Protein AF-A0A384I7A7-F1 (afdb_monomer_lite)

Structure (mmCIF, N/CA/C/O backbone):
data_AF-A0A384I7A7-F1
#
_entry.id   AF-A0A384I7A7-F1
#
loop_
_atom_site.group_PDB
_atom_site.id
_atom_site.type_symbol
_atom_site.label_atom_id
_atom_site.label_alt_id
_atom_site.label_comp_id
_atom_site.label_asym_id
_atom_site.label_entity_id
_atom_site.label_seq_id
_atom_site.pdbx_PDB_ins_code
_atom_site.Cartn_x
_atom_site.Cartn_y
_atom_site.Cartn_z
_atom_site.occupancy
_atom_site.B_iso_or_equiv
_atom_site.auth_seq_id
_atom_site.auth_comp_id
_atom_site.auth_asym_id
_atom_site.auth_atom_id
_atom_site.pdbx_PDB_model_num
ATOM 1 N N . MET A 1 1 ? -84.430 24.047 -24.838 1.00 38.03 1 MET A N 1
ATOM 2 C CA . MET A 1 1 ? -83.967 24.080 -26.237 1.00 38.03 1 MET A CA 1
ATOM 3 C C . MET A 1 1 ? -82.683 24.893 -26.249 1.00 38.03 1 MET A C 1
ATOM 5 O O . MET A 1 1 ? -82.709 26.026 -25.800 1.00 38.03 1 MET A O 1
ATOM 9 N N . GLU A 1 2 ? -81.512 24.265 -26.391 1.00 35.50 2 GLU A N 1
ATOM 10 C CA . GLU A 1 2 ? -80.928 23.962 -27.717 1.00 35.50 2 GLU A CA 1
ATOM 11 C C . GLU A 1 2 ? -80.799 25.242 -28.559 1.00 35.50 2 GLU A C 1
ATOM 13 O O . GLU A 1 2 ? -81.789 25.923 -28.763 1.00 35.50 2 GLU A O 1
ATOM 18 N N . GLN A 1 3 ? -79.663 25.669 -29.097 1.00 39.38 3 GLN A N 1
ATOM 19 C CA . GLN A 1 3 ? -78.345 25.082 -29.305 1.00 39.38 3 GLN A CA 1
ATOM 20 C C . GLN A 1 3 ? -77.338 26.237 -29.472 1.00 39.38 3 GLN A C 1
ATOM 22 O O . GLN A 1 3 ? -77.656 27.298 -29.998 1.00 39.38 3 GLN A O 1
ATOM 27 N N . ALA A 1 4 ? -76.107 25.967 -29.044 1.00 36.47 4 ALA A N 1
ATOM 28 C CA . ALA A 1 4 ? -74.829 26.324 -29.663 1.00 36.47 4 ALA A CA 1
ATOM 29 C C . ALA A 1 4 ? -74.815 27.263 -30.893 1.00 36.47 4 ALA A C 1
ATOM 31 O O . ALA A 1 4 ? -75.422 26.953 -31.915 1.00 36.47 4 ALA A O 1
ATOM 32 N N . ARG A 1 5 ? -73.874 28.229 -30.892 1.00 41.47 5 ARG A N 1
ATOM 33 C CA . ARG A 1 5 ? -72.671 28.188 -31.761 1.00 41.47 5 ARG A CA 1
ATOM 34 C C . ARG A 1 5 ? -71.753 29.421 -31.625 1.00 41.47 5 ARG A C 1
ATOM 36 O O . ARG A 1 5 ? -72.179 30.548 -31.807 1.00 41.47 5 ARG A O 1
ATOM 43 N N . LYS A 1 6 ? -70.454 29.111 -31.492 1.00 38.97 6 LYS A N 1
ATOM 44 C CA . LYS A 1 6 ? -69.330 29.656 -32.285 1.00 38.97 6 LYS A CA 1
ATOM 45 C C . LYS A 1 6 ? -68.974 31.145 -32.160 1.00 38.97 6 LYS A C 1
ATOM 47 O O . LYS A 1 6 ? -69.524 31.980 -32.862 1.00 38.97 6 LYS A O 1
ATOM 52 N N . ASN A 1 7 ? -67.867 31.413 -31.462 1.00 36.09 7 ASN A N 1
ATOM 53 C CA . ASN A 1 7 ? -66.553 31.762 -32.045 1.00 36.09 7 ASN A CA 1
ATOM 54 C C . ASN A 1 7 ? -65.790 32.704 -31.106 1.00 36.09 7 ASN A C 1
ATOM 56 O O . ASN A 1 7 ? -66.244 33.801 -30.816 1.00 36.09 7 ASN A O 1
ATOM 60 N N . GLY A 1 8 ? -64.592 32.299 -30.691 1.00 33.50 8 GLY A N 1
ATOM 61 C CA . GLY A 1 8 ? -63.700 33.142 -29.903 1.00 33.50 8 GLY A CA 1
ATOM 62 C C . GLY A 1 8 ? -62.276 32.612 -29.937 1.00 33.50 8 GLY A C 1
ATOM 63 O O . GLY A 1 8 ? -61.878 31.846 -29.072 1.00 33.50 8 GLY A O 1
ATOM 64 N N . SER A 1 9 ? -61.555 33.015 -30.985 1.00 41.38 9 SER A N 1
ATOM 65 C CA . SER A 1 9 ? -60.097 33.194 -31.046 1.00 41.38 9 SER A CA 1
ATOM 66 C C . SER A 1 9 ? -59.192 32.042 -30.588 1.00 41.38 9 SER A C 1
ATOM 68 O O . SER A 1 9 ? -58.878 31.870 -29.413 1.00 41.38 9 SER A O 1
ATOM 70 N N . GLY A 1 10 ? -58.648 31.333 -31.578 1.00 39.72 10 GLY A N 1
ATOM 71 C CA . GLY A 1 10 ? -57.477 30.491 -31.399 1.00 39.72 10 GLY A CA 1
ATOM 72 C C . GLY A 1 10 ? -56.221 31.315 -31.113 1.00 39.72 10 GLY A C 1
ATOM 73 O O . GLY A 1 10 ? -55.941 32.299 -31.794 1.00 39.72 10 GLY A O 1
ATOM 74 N N . GLN A 1 11 ? -55.414 30.845 -30.166 1.00 47.50 11 GLN A N 1
ATOM 75 C CA . GLN A 1 11 ? -54.027 31.268 -30.027 1.00 47.50 11 GLN A CA 1
ATOM 76 C C . GLN A 1 11 ? -53.147 30.024 -29.895 1.00 47.50 11 GLN A C 1
ATOM 78 O O . GLN A 1 11 ? -53.048 29.381 -28.853 1.00 47.50 11 GLN A O 1
ATOM 83 N N . LYS A 1 12 ? -52.543 29.644 -31.024 1.00 42.81 12 LYS A N 1
ATOM 84 C CA . LYS A 1 12 ? -51.541 28.582 -31.124 1.00 42.81 12 LYS A CA 1
ATOM 85 C C . LYS A 1 12 ? -50.266 29.066 -30.431 1.00 42.81 12 LYS A C 1
ATOM 87 O O . LYS A 1 12 ? -49.543 29.891 -30.988 1.00 42.81 12 LYS A O 1
ATOM 92 N N . THR A 1 13 ? -49.974 28.561 -29.234 1.00 48.00 13 THR A N 1
ATOM 93 C CA . THR A 1 13 ? -48.692 28.835 -28.573 1.00 48.00 13 THR A CA 1
ATOM 94 C C . THR A 1 13 ? -47.623 27.930 -29.198 1.00 48.00 13 THR A C 1
ATOM 96 O O . THR A 1 13 ? -47.685 26.700 -29.160 1.00 48.00 13 THR A O 1
ATOM 99 N N . LYS A 1 14 ? -46.662 28.546 -29.894 1.00 46.72 14 LYS A N 1
ATOM 100 C CA . LYS A 1 14 ? -45.518 27.858 -30.501 1.00 46.72 14 LYS A CA 1
ATOM 101 C C . LYS A 1 14 ? -44.640 27.274 -29.387 1.00 46.72 14 LYS A C 1
ATOM 103 O O . LYS A 1 14 ? -43.978 28.019 -28.669 1.00 46.72 14 LYS A O 1
ATOM 108 N N . ARG A 1 15 ? -44.587 25.944 -29.266 1.00 50.28 15 ARG A N 1
ATOM 109 C CA . ARG A 1 15 ? -43.565 25.248 -28.468 1.00 50.28 15 ARG A CA 1
ATOM 110 C C . ARG A 1 15 ? -42.200 25.420 -29.143 1.00 50.28 15 ARG A C 1
ATOM 112 O O . ARG A 1 15 ? -41.955 24.844 -30.198 1.00 50.28 15 ARG A O 1
ATOM 119 N N . LYS A 1 16 ? -41.317 26.218 -28.534 1.00 47.25 16 LYS A N 1
ATOM 120 C CA . LYS A 1 16 ? -39.886 26.260 -28.875 1.00 47.25 16 LYS A CA 1
ATOM 121 C C . LYS A 1 16 ? -39.239 24.917 -28.491 1.00 47.25 16 LYS A C 1
ATOM 123 O O . LYS A 1 16 ? -39.434 24.47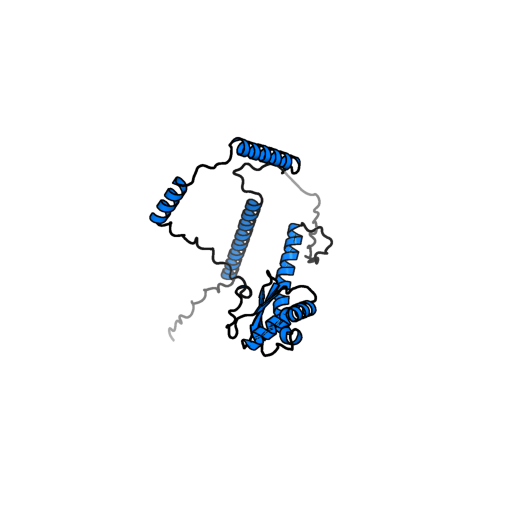9 -27.355 1.00 47.25 16 LYS A O 1
ATOM 128 N N . PRO A 1 17 ? -38.455 24.276 -29.373 1.00 44.47 17 PRO A N 1
ATOM 129 C CA . PRO A 1 17 ? -37.653 23.121 -28.995 1.00 44.47 17 PRO A CA 1
ATOM 130 C C . PRO A 1 17 ? -36.530 23.588 -28.060 1.00 44.47 17 PRO A C 1
ATOM 132 O O . PRO A 1 17 ? -35.748 24.475 -28.403 1.00 44.47 17 PRO A O 1
ATOM 135 N N . ARG A 1 18 ? -36.468 23.024 -26.848 1.00 50.56 18 ARG A N 1
ATOM 136 C CA . ARG A 1 18 ? -35.313 23.196 -25.960 1.00 50.56 18 ARG A CA 1
ATOM 137 C C . ARG A 1 18 ? -34.188 22.334 -26.516 1.00 50.56 18 ARG A C 1
ATOM 139 O O . ARG A 1 18 ? -34.137 21.136 -26.258 1.00 50.56 18 ARG A O 1
ATOM 146 N N . THR A 1 19 ? -33.318 22.952 -27.304 1.00 46.50 19 THR A N 1
ATOM 147 C CA . THR A 1 19 ? -32.009 22.404 -27.646 1.00 46.50 19 THR A CA 1
ATOM 148 C C . THR A 1 19 ? -31.284 22.100 -26.340 1.00 46.50 19 THR A C 1
ATOM 150 O O . THR A 1 19 ? -31.030 23.003 -25.541 1.00 46.50 19 THR A O 1
ATOM 153 N N . GLY A 1 20 ? -31.017 20.818 -26.094 1.00 49.41 20 GLY A N 1
ATOM 154 C CA . GLY A 1 20 ? -30.177 20.356 -24.999 1.00 49.41 20 GLY A CA 1
ATOM 155 C C . GLY A 1 20 ? -28.748 20.815 -25.241 1.00 49.41 20 GLY A C 1
ATOM 156 O O . GLY A 1 20 ? -27.942 20.078 -25.793 1.00 49.41 20 GLY A O 1
ATOM 157 N N . ALA A 1 21 ? -28.448 22.050 -24.849 1.00 40.72 21 ALA A N 1
ATOM 158 C CA . ALA A 1 21 ? -27.086 22.461 -24.595 1.00 40.72 21 ALA A CA 1
ATOM 159 C C . ALA A 1 21 ? -26.646 21.706 -23.340 1.00 40.72 21 ALA A C 1
ATOM 161 O O . ALA A 1 21 ? -27.126 21.975 -22.237 1.00 40.72 21 ALA A O 1
ATOM 162 N N . THR A 1 22 ? -25.767 20.725 -23.513 1.00 49.22 22 THR A N 1
ATOM 163 C CA . THR A 1 22 ? -24.949 20.196 -22.427 1.00 49.22 22 THR A CA 1
ATOM 164 C C . THR A 1 22 ? -24.069 21.343 -21.949 1.00 49.22 22 THR A C 1
ATOM 166 O O . THR A 1 22 ? -22.958 21.544 -22.439 1.00 49.22 22 THR A O 1
ATOM 169 N N . VAL A 1 23 ? -24.616 22.160 -21.048 1.00 45.25 23 VAL A N 1
ATOM 170 C CA . VAL A 1 23 ? -23.858 23.143 -20.288 1.00 45.25 23 VAL A CA 1
ATOM 171 C C . VAL A 1 23 ? -22.821 22.332 -19.537 1.00 45.25 23 VAL A C 1
ATOM 173 O O . VAL A 1 23 ? -23.143 21.568 -18.627 1.00 45.25 23 VAL A O 1
ATOM 176 N N . ARG A 1 24 ? -21.577 22.444 -19.991 1.00 53.16 24 ARG A N 1
ATOM 177 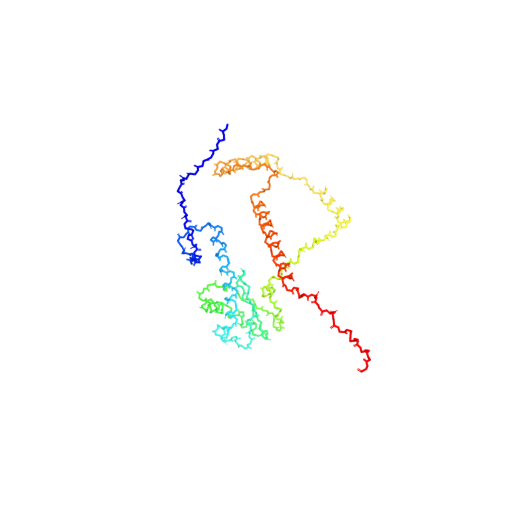C CA . ARG A 1 24 ? -20.397 22.054 -19.236 1.00 53.16 24 ARG A CA 1
ATOM 178 C C . ARG A 1 24 ? -20.535 22.776 -17.899 1.00 53.16 24 ARG A C 1
ATOM 180 O O . ARG A 1 24 ? -20.456 23.999 -17.863 1.00 53.16 24 ARG A O 1
ATOM 187 N N . ARG A 1 25 ? -20.944 22.020 -16.874 1.00 51.84 25 ARG A N 1
ATOM 188 C CA . ARG A 1 25 ? -21.400 22.527 -15.579 1.00 51.84 25 ARG A CA 1
ATOM 189 C C . ARG A 1 25 ? -20.262 23.342 -14.989 1.00 51.84 25 ARG A C 1
ATOM 191 O O . ARG A 1 25 ? -19.240 22.786 -14.601 1.00 51.84 25 ARG A O 1
ATOM 198 N N . ASP A 1 26 ? -20.431 24.654 -15.041 1.00 55.88 26 ASP A N 1
ATOM 199 C CA . ASP A 1 26 ? -19.468 25.611 -14.533 1.00 55.88 26 ASP A CA 1
ATOM 200 C C . ASP A 1 26 ? -19.251 25.310 -13.044 1.00 55.88 26 ASP A C 1
ATOM 202 O O . ASP A 1 26 ? -20.208 25.010 -12.322 1.00 55.88 26 ASP A O 1
ATOM 206 N N . GLY A 1 27 ? -18.006 25.362 -12.571 1.00 57.59 27 GLY A N 1
ATOM 207 C CA . GLY A 1 27 ? -17.620 25.054 -11.183 1.00 57.59 27 GLY A CA 1
ATOM 208 C C . GLY A 1 27 ? -18.148 26.053 -10.141 1.00 57.59 27 GLY A C 1
ATOM 209 O O . GLY A 1 27 ? -17.562 26.197 -9.074 1.00 57.59 27 GLY A O 1
ATOM 210 N N . ARG A 1 28 ? -19.218 26.785 -10.470 1.00 56.28 28 ARG A N 1
ATOM 211 C CA . ARG A 1 28 ? -19.842 27.861 -9.691 1.00 56.28 28 ARG A CA 1
ATOM 212 C C . ARG A 1 28 ? -21.244 27.516 -9.184 1.00 56.28 28 ARG A C 1
ATOM 214 O O . ARG A 1 28 ? -21.900 28.372 -8.605 1.00 56.28 28 ARG A O 1
ATOM 221 N N . GLU A 1 29 ? -21.704 26.287 -9.383 1.00 56.66 29 GLU A N 1
ATOM 222 C CA . GLU A 1 29 ? -22.933 25.796 -8.758 1.00 56.66 29 GLU A CA 1
ATOM 223 C C . GLU A 1 29 ? -22.597 25.192 -7.386 1.00 56.66 29 GLU A C 1
ATOM 225 O O . GLU A 1 29 ? -21.688 24.356 -7.319 1.00 56.66 29 GLU A O 1
ATOM 230 N N . PRO A 1 30 ? -23.296 25.562 -6.293 1.00 68.75 30 PRO A N 1
ATOM 231 C CA . PRO A 1 30 ? -23.058 24.967 -4.986 1.00 68.75 30 PRO A CA 1
ATOM 232 C C . PRO A 1 30 ? -23.346 23.467 -5.067 1.00 68.75 30 PRO A C 1
ATOM 234 O O . PRO A 1 30 ? -24.488 23.016 -5.171 1.00 68.75 30 PRO A O 1
ATOM 237 N N . MET A 1 31 ? -22.280 22.674 -5.072 1.00 75.50 31 MET A N 1
ATOM 238 C CA . MET A 1 31 ? -22.382 21.228 -5.098 1.00 75.50 31 MET A CA 1
ATOM 239 C C . MET A 1 31 ? -22.656 20.752 -3.674 1.00 75.50 31 MET A C 1
ATOM 241 O O . MET A 1 31 ? -21.953 21.138 -2.741 1.00 75.50 31 MET A O 1
ATOM 245 N N . GLY A 1 32 ? -23.685 19.920 -3.486 1.00 82.50 32 GLY A N 1
ATOM 246 C CA . GLY A 1 32 ? -23.922 19.296 -2.185 1.00 82.50 32 GLY A CA 1
ATOM 247 C C . GLY A 1 32 ? -22.669 18.537 -1.741 1.00 82.50 32 GLY A C 1
ATOM 248 O O . GLY A 1 32 ? -22.055 17.852 -2.560 1.00 82.50 32 GLY A O 1
ATOM 249 N N . LEU A 1 33 ? -22.285 18.644 -0.466 1.00 79.50 33 LEU A N 1
ATOM 250 C CA . LEU A 1 33 ? -21.031 18.085 0.063 1.00 79.50 33 LEU A CA 1
ATOM 251 C C . LEU A 1 33 ? -20.826 16.612 -0.328 1.00 79.50 33 LEU A C 1
ATOM 253 O O . LEU A 1 33 ? -19.741 16.230 -0.748 1.00 79.50 33 LEU A O 1
ATOM 257 N N . GLY A 1 34 ? -21.881 15.793 -0.273 1.00 80.56 34 GLY A N 1
ATOM 258 C CA . GLY A 1 34 ? -21.813 14.389 -0.690 1.00 80.56 34 GLY A CA 1
ATOM 259 C C . GLY A 1 34 ? -21.499 14.196 -2.180 1.00 80.56 34 GLY A C 1
ATOM 260 O O . GLY A 1 34 ? -20.757 13.284 -2.533 1.00 80.56 34 GLY A O 1
ATOM 261 N N . ALA A 1 35 ? -22.000 15.073 -3.054 1.00 79.75 35 ALA A N 1
ATOM 262 C CA . ALA A 1 35 ? -21.676 15.062 -4.480 1.00 79.75 35 ALA A CA 1
ATOM 263 C C . ALA A 1 35 ? -20.252 15.580 -4.747 1.00 79.75 35 ALA A C 1
ATOM 265 O O . ALA A 1 35 ? -19.577 15.048 -5.621 1.00 79.75 35 ALA A O 1
ATOM 266 N N . ALA A 1 36 ? -19.772 16.554 -3.965 1.00 79.06 36 ALA A N 1
ATOM 267 C CA . ALA A 1 36 ? -18.383 17.022 -4.000 1.00 79.06 36 ALA A CA 1
ATOM 268 C C . ALA A 1 36 ? -17.386 15.949 -3.557 1.00 79.06 36 ALA A C 1
ATOM 270 O O . ALA A 1 36 ? -16.412 15.692 -4.259 1.00 79.06 36 ALA A O 1
ATOM 271 N N . ILE A 1 37 ? -17.671 15.262 -2.451 1.00 76.94 37 ILE A N 1
ATOM 272 C CA . ILE A 1 37 ? -16.871 14.126 -1.985 1.00 76.94 37 ILE A CA 1
ATOM 273 C C . ILE A 1 37 ? -16.922 12.989 -3.013 1.00 76.94 37 ILE A C 1
ATOM 275 O O . ILE A 1 37 ? -15.886 12.422 -3.338 1.00 76.94 37 ILE A O 1
ATOM 279 N N . GLY A 1 38 ? -18.096 12.680 -3.572 1.00 76.50 38 GLY A N 1
ATOM 280 C CA . GLY A 1 38 ? -18.242 11.645 -4.598 1.00 76.50 38 GLY A CA 1
ATOM 281 C C . GLY A 1 38 ? -17.464 11.948 -5.882 1.00 76.50 38 GLY A C 1
ATOM 282 O O . GLY A 1 38 ? -16.792 11.063 -6.411 1.00 76.50 38 GLY A O 1
ATOM 283 N N . ALA A 1 39 ? -17.505 13.195 -6.356 1.00 74.50 39 ALA A N 1
ATOM 284 C CA . ALA A 1 39 ? -16.716 13.643 -7.501 1.00 74.50 39 ALA A CA 1
ATOM 285 C C . ALA A 1 39 ? -15.211 13.543 -7.210 1.00 74.50 39 ALA A C 1
ATOM 287 O O . ALA A 1 39 ? -14.491 12.936 -7.994 1.00 74.50 39 ALA A O 1
ATOM 288 N N . LEU A 1 40 ? -14.761 14.012 -6.040 1.00 71.44 40 LEU A N 1
ATOM 289 C CA . LEU A 1 40 ? -13.361 13.931 -5.618 1.00 71.44 40 LEU A CA 1
ATOM 290 C C . LEU A 1 40 ? -12.863 12.483 -5.505 1.00 71.44 40 LEU A C 1
ATOM 292 O O . LEU A 1 40 ? -11.753 12.178 -5.934 1.00 71.44 40 LEU A O 1
ATOM 296 N N . VAL A 1 41 ? -13.671 11.586 -4.930 1.00 73.00 41 VAL A N 1
ATOM 297 C CA . VAL A 1 41 ? -13.351 10.154 -4.828 1.00 73.00 41 VAL A CA 1
ATOM 298 C C . VAL A 1 41 ? -13.267 9.535 -6.214 1.00 73.00 41 VAL A C 1
ATOM 300 O O . VAL A 1 41 ? -12.342 8.778 -6.468 1.00 73.00 41 VAL A O 1
ATOM 303 N N . THR A 1 42 ? -14.185 9.877 -7.117 1.00 68.69 42 THR A N 1
ATOM 304 C CA . THR A 1 42 ? -14.172 9.347 -8.484 1.00 68.69 42 THR A CA 1
ATOM 305 C C . THR A 1 42 ? -12.942 9.842 -9.238 1.00 68.69 42 THR A C 1
ATOM 307 O O . THR A 1 42 ? -12.206 9.029 -9.779 1.00 68.69 42 THR A O 1
ATOM 310 N N . GLU A 1 43 ? -12.659 11.145 -9.222 1.00 62.16 43 GLU A N 1
ATOM 311 C CA . GLU A 1 43 ? -11.475 11.727 -9.867 1.00 62.16 43 GLU A CA 1
ATOM 312 C C . GLU A 1 43 ? -10.177 11.122 -9.310 1.00 62.16 43 GLU A C 1
ATOM 314 O O . GLU A 1 43 ? -9.340 10.636 -10.073 1.00 62.16 43 GLU A O 1
ATOM 319 N N . ARG A 1 44 ? -10.033 11.027 -7.980 1.00 64.25 44 ARG A N 1
ATOM 320 C CA . ARG A 1 44 ? -8.849 10.407 -7.360 1.00 64.25 44 ARG A CA 1
ATOM 321 C C . ARG A 1 44 ? -8.747 8.902 -7.581 1.00 64.25 44 ARG A C 1
ATOM 323 O O . ARG A 1 44 ? -7.627 8.401 -7.675 1.00 64.25 44 ARG A O 1
ATOM 330 N N . ALA A 1 45 ? -9.871 8.192 -7.661 1.00 59.97 45 ALA A N 1
ATOM 331 C CA . ALA A 1 45 ? -9.888 6.749 -7.884 1.00 59.97 45 ALA A CA 1
ATOM 332 C C . ALA A 1 45 ? -9.319 6.368 -9.255 1.00 59.97 45 ALA A C 1
ATOM 334 O O . ALA A 1 45 ? -8.798 5.269 -9.387 1.00 59.97 45 ALA A O 1
ATOM 335 N N . TRP A 1 46 ? -9.359 7.265 -10.246 1.00 59.78 46 TRP A N 1
ATOM 336 C CA . TRP A 1 46 ? -8.706 7.050 -11.543 1.00 59.78 46 TRP A CA 1
ATOM 337 C C . TRP A 1 46 ? -7.262 7.567 -11.570 1.00 59.78 46 TRP A C 1
ATOM 339 O O . TRP A 1 46 ? -6.395 6.948 -12.185 1.00 59.78 46 TRP A O 1
ATOM 349 N N . GLU A 1 47 ? -6.964 8.662 -10.866 1.00 60.84 47 GLU A N 1
ATOM 350 C CA . GLU A 1 47 ? -5.616 9.239 -10.852 1.00 60.84 47 GLU A CA 1
ATOM 351 C C . GLU A 1 47 ? -4.575 8.409 -10.081 1.00 60.84 47 GLU A C 1
ATOM 353 O O . GLU A 1 47 ? -3.391 8.440 -10.423 1.00 60.84 47 GLU A O 1
ATOM 358 N N . LEU A 1 48 ? -4.964 7.720 -9.005 1.00 67.62 48 LEU A N 1
ATOM 359 C CA . LEU A 1 48 ? -4.040 6.921 -8.187 1.00 67.62 48 LEU A CA 1
ATOM 360 C C . LEU A 1 48 ? -3.556 5.648 -8.917 1.00 67.62 48 LEU A C 1
ATOM 362 O O . LEU A 1 48 ? -2.339 5.455 -8.992 1.00 67.62 48 LEU A O 1
ATOM 366 N N . PRO A 1 49 ? -4.435 4.834 -9.538 1.00 64.31 49 PRO A N 1
ATOM 367 C CA . PRO A 1 49 ? -4.013 3.734 -10.408 1.00 64.31 49 PRO A CA 1
ATOM 368 C C . PRO A 1 49 ? -3.198 4.210 -11.617 1.00 64.31 49 PRO A C 1
ATOM 370 O O . PRO A 1 49 ? -2.175 3.608 -11.946 1.00 64.31 49 PRO A O 1
ATOM 373 N N . ALA A 1 50 ? -3.578 5.336 -12.236 1.00 71.31 50 ALA A N 1
ATOM 374 C CA . ALA A 1 50 ? -2.825 5.916 -13.352 1.00 71.31 50 ALA A CA 1
ATOM 375 C C . ALA A 1 50 ? -1.398 6.337 -12.945 1.00 71.31 50 ALA A C 1
ATOM 377 O O . ALA A 1 50 ? -0.443 6.151 -13.707 1.00 71.31 50 ALA A O 1
ATOM 378 N N . ALA A 1 51 ? -1.226 6.852 -11.722 1.00 76.75 51 ALA A N 1
ATOM 379 C CA . ALA A 1 51 ? 0.094 7.154 -11.174 1.00 76.75 51 ALA A CA 1
ATOM 380 C C . ALA A 1 51 ? 0.934 5.882 -10.966 1.00 76.75 51 ALA A C 1
ATOM 382 O O . ALA A 1 51 ? 2.126 5.893 -11.272 1.00 76.75 51 ALA A O 1
ATOM 383 N N . GLY A 1 52 ? 0.321 4.783 -10.515 1.00 82.62 52 GLY A N 1
ATOM 384 C CA . GLY A 1 52 ? 0.978 3.479 -10.387 1.00 82.62 52 GLY A CA 1
ATOM 385 C C . GLY A 1 52 ? 1.482 2.925 -11.723 1.00 82.62 52 GLY A C 1
ATOM 386 O O . GLY A 1 52 ? 2.630 2.489 -11.815 1.00 82.62 52 GLY A O 1
ATOM 387 N N . ALA A 1 53 ? 0.666 3.006 -12.778 1.00 82.38 53 ALA A N 1
ATOM 388 C CA . ALA A 1 53 ? 1.063 2.609 -14.132 1.00 82.38 53 ALA A CA 1
ATOM 389 C C . ALA A 1 53 ? 2.236 3.458 -14.655 1.00 82.38 53 ALA A C 1
ATOM 391 O O . ALA A 1 53 ? 3.268 2.920 -15.057 1.00 82.38 53 ALA A O 1
ATOM 392 N N . THR A 1 54 ? 2.137 4.784 -14.524 1.00 86.56 54 THR A N 1
ATOM 393 C CA . THR A 1 54 ? 3.194 5.727 -14.935 1.00 86.56 54 THR A CA 1
ATOM 394 C C . THR A 1 54 ? 4.512 5.468 -14.197 1.00 86.56 54 THR A C 1
ATOM 396 O O . THR A 1 54 ? 5.599 5.571 -14.767 1.00 86.56 54 THR A O 1
ATOM 399 N N . LEU A 1 55 ? 4.433 5.129 -12.909 1.00 89.00 55 LEU A N 1
ATOM 400 C CA . LEU A 1 55 ? 5.589 4.833 -12.069 1.00 89.00 55 LEU A CA 1
ATOM 401 C C . LEU A 1 55 ? 6.313 3.556 -12.514 1.00 89.00 55 LEU A C 1
ATOM 403 O O . LEU A 1 55 ? 7.543 3.512 -12.495 1.00 89.00 55 LEU A O 1
ATOM 407 N N . ARG A 1 56 ? 5.557 2.543 -12.951 1.00 89.94 56 ARG A N 1
ATOM 408 C CA . ARG A 1 56 ? 6.099 1.299 -13.513 1.00 89.94 56 ARG A CA 1
ATOM 409 C C . ARG A 1 56 ? 6.747 1.538 -14.874 1.00 89.94 56 ARG A C 1
ATOM 411 O O . ARG A 1 56 ? 7.872 1.098 -15.085 1.00 89.94 56 ARG A O 1
ATOM 418 N N . GLU A 1 57 ? 6.092 2.289 -15.757 1.00 89.31 57 GLU A N 1
ATOM 419 C CA . GLU A 1 57 ? 6.637 2.648 -17.076 1.00 89.31 57 GLU A CA 1
ATOM 420 C C . GLU A 1 57 ? 7.935 3.457 -16.965 1.00 89.31 57 GLU A C 1
ATOM 422 O O . GLU A 1 57 ? 8.900 3.222 -17.691 1.00 89.31 57 GLU A O 1
ATOM 427 N N . ARG A 1 58 ? 7.996 4.393 -16.012 1.00 91.69 58 ARG A N 1
ATOM 428 C CA . ARG A 1 58 ? 9.151 5.280 -15.807 1.00 91.69 58 ARG A CA 1
ATOM 429 C C . ARG A 1 58 ? 10.181 4.731 -14.824 1.00 91.69 58 ARG A C 1
ATOM 431 O O . ARG A 1 58 ? 11.101 5.462 -14.451 1.00 91.69 58 ARG A O 1
ATOM 438 N N . TRP A 1 59 ? 10.064 3.471 -14.407 1.00 93.75 59 TRP A N 1
ATOM 439 C CA . TRP A 1 59 ? 10.915 2.873 -13.376 1.00 93.75 59 TRP A CA 1
ATOM 440 C C . TRP A 1 59 ? 12.414 3.042 -13.662 1.00 93.75 59 TRP A C 1
ATOM 442 O O . TRP A 1 59 ? 13.162 3.463 -12.781 1.00 93.75 59 TRP A O 1
ATOM 452 N N . ALA A 1 60 ? 12.841 2.830 -14.911 1.00 91.94 60 ALA A N 1
ATOM 453 C CA . ALA A 1 60 ? 14.239 2.990 -15.313 1.00 91.94 60 ALA A CA 1
ATOM 454 C C . ALA A 1 60 ? 14.771 4.426 -15.136 1.00 91.94 60 ALA A C 1
ATOM 456 O O . ALA A 1 60 ? 15.948 4.617 -14.844 1.00 91.94 60 ALA A O 1
ATOM 457 N N . ALA A 1 61 ? 13.910 5.440 -15.262 1.00 92.31 61 ALA A N 1
ATOM 458 C CA . ALA A 1 61 ? 14.279 6.835 -15.026 1.00 92.31 61 ALA A CA 1
ATOM 459 C C . ALA A 1 61 ? 14.285 7.200 -13.530 1.00 92.31 61 ALA A C 1
ATOM 461 O O . ALA A 1 61 ? 15.011 8.101 -13.114 1.00 92.31 61 ALA A O 1
ATOM 462 N N . ILE A 1 62 ? 13.467 6.523 -12.721 1.00 92.56 62 ILE A N 1
ATOM 463 C CA . ILE A 1 62 ? 13.335 6.769 -11.277 1.00 92.56 62 ILE A CA 1
ATOM 464 C C . ILE A 1 62 ? 14.465 6.098 -10.496 1.00 92.56 62 ILE A C 1
ATOM 466 O O . ILE A 1 62 ? 15.020 6.693 -9.573 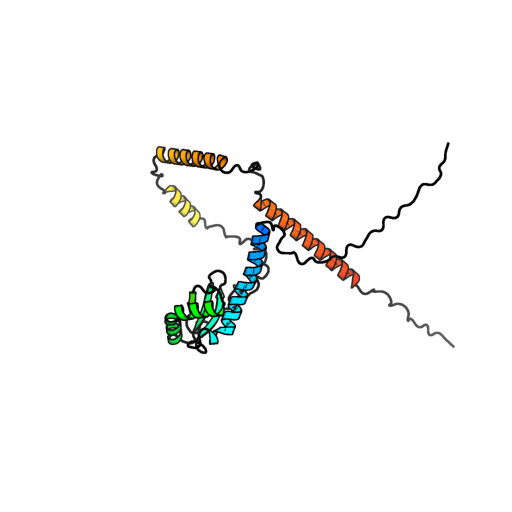1.00 92.56 62 ILE A O 1
ATOM 470 N N . ALA A 1 63 ? 14.804 4.866 -10.869 1.00 92.94 63 ALA A N 1
ATOM 471 C CA . ALA A 1 63 ? 15.806 4.047 -10.208 1.00 92.94 63 ALA A CA 1
ATOM 472 C C . ALA A 1 63 ? 16.783 3.453 -11.242 1.00 92.94 63 ALA A C 1
ATOM 474 O O . ALA A 1 63 ? 16.805 2.236 -11.429 1.00 92.94 63 ALA A O 1
ATOM 475 N N . PRO A 1 64 ? 17.611 4.284 -11.907 1.00 92.88 64 PRO A N 1
ATOM 476 C CA . PRO A 1 64 ? 18.524 3.820 -12.958 1.00 92.88 64 PRO A CA 1
ATOM 477 C C . PRO A 1 64 ? 19.517 2.773 -12.443 1.00 92.88 64 PRO A C 1
ATOM 479 O O . PRO A 1 64 ? 19.789 1.788 -13.114 1.00 92.88 64 PRO A O 1
ATOM 482 N N . GLU A 1 65 ? 19.970 2.930 -11.199 1.00 91.19 65 GLU A N 1
ATOM 483 C CA . GLU A 1 65 ? 20.874 2.005 -10.506 1.00 91.19 65 GLU A CA 1
ATOM 484 C C . GLU A 1 65 ? 20.284 0.617 -10.232 1.00 91.19 65 GLU A C 1
ATOM 486 O O . GLU A 1 65 ? 21.031 -0.294 -9.873 1.00 91.19 65 GLU A O 1
ATOM 491 N N . LEU A 1 66 ? 18.957 0.480 -10.313 1.00 91.50 66 LEU A N 1
ATOM 492 C CA . LEU A 1 66 ? 18.210 -0.760 -10.088 1.00 91.50 66 LEU A CA 1
ATOM 493 C C . LEU A 1 66 ? 17.544 -1.269 -11.376 1.00 91.50 66 LEU A C 1
ATOM 495 O O . LEU A 1 66 ? 16.993 -2.372 -11.386 1.00 91.50 66 LEU A O 1
ATOM 499 N N . ALA A 1 67 ? 17.571 -0.475 -12.449 1.00 89.44 67 ALA A N 1
ATOM 500 C CA . ALA A 1 67 ? 16.992 -0.835 -13.730 1.00 89.44 67 ALA A CA 1
ATOM 501 C C . ALA A 1 67 ? 17.689 -2.088 -14.286 1.00 89.44 67 ALA A C 1
ATOM 503 O O . ALA A 1 67 ? 18.904 -2.232 -14.186 1.00 89.44 67 ALA A O 1
ATOM 504 N N . GLY A 1 68 ? 16.911 -3.018 -14.840 1.00 88.50 68 GLY A N 1
ATOM 505 C CA . GLY A 1 68 ? 17.415 -4.294 -15.363 1.00 88.50 68 GLY A CA 1
ATOM 506 C C . GLY A 1 68 ? 17.506 -5.420 -14.328 1.00 88.50 68 GLY A C 1
ATOM 507 O O . GLY A 1 68 ? 17.263 -6.563 -14.688 1.00 88.50 68 GLY A O 1
ATOM 508 N N . HIS A 1 69 ? 17.743 -5.104 -13.051 1.00 91.50 69 HIS A N 1
ATOM 509 C CA . HIS A 1 69 ? 17.885 -6.106 -11.981 1.00 91.50 69 HIS A CA 1
ATOM 510 C C . HIS A 1 69 ? 16.701 -6.149 -11.009 1.00 91.50 69 HIS A C 1
ATOM 512 O O . HIS A 1 69 ? 16.477 -7.138 -10.308 1.00 91.50 69 HIS A O 1
ATOM 518 N N . VAL A 1 70 ? 15.943 -5.056 -10.928 1.00 92.12 70 VAL A N 1
ATOM 519 C CA . VAL A 1 70 ? 14.745 -4.933 -10.101 1.00 92.12 70 VAL A CA 1
ATOM 520 C C . VAL A 1 70 ? 13.622 -4.388 -10.968 1.00 92.12 70 VAL A C 1
ATOM 522 O O . VAL A 1 70 ? 13.788 -3.366 -11.631 1.00 92.12 70 VAL A O 1
ATOM 525 N N . VAL A 1 71 ? 12.467 -5.050 -10.947 1.00 91.38 71 VAL A N 1
ATOM 526 C CA . VAL A 1 71 ? 11.299 -4.681 -11.759 1.00 91.38 71 VAL A CA 1
ATOM 527 C C . VAL A 1 71 ? 10.166 -4.188 -10.863 1.00 91.38 71 VAL A C 1
ATOM 529 O O . VAL A 1 71 ? 9.864 -4.809 -9.844 1.00 91.38 71 VAL A O 1
ATOM 532 N N . ALA A 1 72 ? 9.515 -3.086 -11.245 1.00 92.38 72 ALA A N 1
ATOM 533 C CA . ALA A 1 72 ? 8.302 -2.602 -10.591 1.00 92.38 72 ALA A CA 1
ATOM 534 C C . ALA A 1 72 ? 7.079 -3.422 -11.032 1.00 92.38 72 ALA A C 1
ATOM 536 O O . ALA A 1 72 ? 6.670 -3.404 -12.193 1.00 92.38 72 ALA A O 1
ATOM 537 N N . VAL A 1 73 ? 6.498 -4.151 -10.084 1.00 90.06 73 VAL A N 1
ATOM 538 C CA . VAL A 1 73 ? 5.452 -5.150 -10.328 1.00 90.06 73 VAL A CA 1
ATOM 539 C C . VAL A 1 73 ? 4.058 -4.546 -10.251 1.00 90.06 73 VAL A C 1
ATOM 541 O O . VAL A 1 73 ? 3.230 -4.801 -11.117 1.00 90.06 73 VAL A O 1
ATOM 544 N N . GLY A 1 74 ? 3.792 -3.771 -9.204 1.00 88.69 74 GLY A N 1
ATOM 545 C CA . GLY A 1 74 ? 2.446 -3.321 -8.873 1.00 88.69 74 GLY A CA 1
ATOM 546 C C . GLY A 1 74 ? 2.479 -2.182 -7.870 1.00 88.69 74 GLY A C 1
ATOM 547 O O . GLY A 1 74 ? 3.493 -1.964 -7.202 1.00 88.69 74 GLY A O 1
ATOM 548 N N . PHE A 1 75 ? 1.381 -1.446 -7.781 1.00 90.38 75 PHE A N 1
ATOM 549 C CA . PHE A 1 75 ? 1.247 -0.304 -6.891 1.00 90.38 75 PHE A CA 1
ATOM 550 C C . PHE A 1 75 ? -0.079 -0.396 -6.140 1.00 90.38 75 PHE A C 1
ATOM 552 O O . PHE A 1 75 ? -1.141 -0.397 -6.752 1.00 90.38 75 PHE A O 1
ATOM 559 N N . ASP A 1 76 ? 0.002 -0.449 -4.814 1.00 88.31 76 ASP A N 1
ATOM 560 C CA . ASP A 1 76 ? -1.161 -0.397 -3.935 1.00 88.31 76 ASP A CA 1
ATOM 561 C C . ASP A 1 76 ? -1.498 1.074 -3.656 1.00 88.31 76 ASP A C 1
ATOM 563 O O . ASP A 1 76 ? -0.772 1.763 -2.931 1.00 88.31 76 ASP A O 1
ATOM 567 N N . ALA A 1 77 ? -2.592 1.547 -4.256 1.00 83.44 77 ALA A N 1
ATOM 568 C CA . ALA A 1 77 ? -3.069 2.922 -4.145 1.00 83.44 77 ALA A CA 1
ATOM 569 C C . ALA A 1 77 ? -3.566 3.296 -2.742 1.00 83.44 77 ALA A C 1
ATOM 571 O O . ALA A 1 77 ? -3.443 4.460 -2.358 1.00 83.44 77 ALA A O 1
ATOM 572 N N . ASP A 1 78 ? -4.089 2.335 -1.977 1.00 83.69 78 ASP A N 1
ATOM 573 C CA . ASP A 1 78 ? -4.645 2.588 -0.647 1.00 83.69 78 ASP A CA 1
ATOM 574 C C . ASP A 1 78 ? -3.527 2.803 0.374 1.00 83.69 78 ASP A C 1
ATOM 576 O O . ASP A 1 78 ? -3.605 3.686 1.230 1.00 83.69 78 ASP A O 1
ATOM 580 N N . SER A 1 79 ? -2.457 2.008 0.276 1.00 86.56 79 SER A N 1
ATOM 581 C CA . SER A 1 79 ? -1.311 2.126 1.182 1.00 86.56 79 SER A CA 1
ATOM 582 C C . SER A 1 79 ? -0.150 2.960 0.639 1.00 86.56 79 SER A C 1
ATOM 584 O O . SER A 1 79 ? 0.769 3.297 1.393 1.00 86.56 79 SER A O 1
ATOM 586 N N . GLY A 1 80 ? -0.168 3.302 -0.650 1.00 89.19 80 GLY A N 1
ATOM 587 C CA . GLY A 1 80 ? 0.925 3.989 -1.338 1.00 89.19 80 GLY A CA 1
ATOM 588 C C . GLY A 1 80 ? 2.179 3.122 -1.481 1.00 89.19 80 GLY A C 1
ATOM 589 O O . GLY A 1 80 ? 3.292 3.651 -1.515 1.00 89.19 80 GLY A O 1
ATOM 590 N N . ARG A 1 81 ? 2.043 1.791 -1.504 1.00 93.19 81 ARG A N 1
ATOM 591 C CA . ARG A 1 81 ? 3.189 0.872 -1.569 1.00 93.19 81 ARG A CA 1
ATOM 592 C C . ARG A 1 81 ? 3.498 0.460 -3.000 1.00 93.19 81 ARG A C 1
ATOM 594 O O . ARG A 1 81 ? 2.695 -0.203 -3.652 1.00 93.19 81 ARG A O 1
ATOM 601 N N . LEU A 1 82 ? 4.708 0.778 -3.459 1.00 93.06 82 LEU A N 1
ATOM 602 C CA . LEU A 1 82 ? 5.239 0.257 -4.717 1.00 93.06 82 LEU A CA 1
ATOM 603 C C . LEU A 1 82 ? 5.869 -1.117 -4.469 1.00 93.06 82 LEU A C 1
ATOM 605 O O . LEU A 1 82 ? 6.797 -1.239 -3.672 1.00 93.06 82 LEU A O 1
ATOM 609 N N . THR A 1 83 ? 5.386 -2.148 -5.153 1.00 94.12 83 THR A N 1
ATOM 610 C CA . THR A 1 83 ? 5.930 -3.506 -5.064 1.00 94.12 83 THR A CA 1
ATOM 611 C C . THR A 1 83 ? 6.976 -3.729 -6.147 1.00 94.12 83 THR A C 1
ATOM 613 O O . THR A 1 83 ? 6.716 -3.488 -7.327 1.00 94.12 83 THR A O 1
ATOM 616 N N . VAL A 1 84 ? 8.152 -4.222 -5.755 1.00 94.19 84 VAL A N 1
ATOM 617 C CA . VAL A 1 84 ? 9.267 -4.512 -6.662 1.00 94.19 84 VAL A CA 1
ATOM 618 C C . VAL A 1 84 ? 9.769 -5.944 -6.507 1.00 94.19 84 VAL A C 1
ATOM 620 O O . VAL A 1 84 ? 9.813 -6.481 -5.397 1.00 94.19 84 VAL A O 1
ATOM 623 N N . CYS A 1 85 ? 10.174 -6.548 -7.622 1.00 94.19 85 CYS A N 1
ATOM 624 C CA . CYS A 1 85 ? 10.760 -7.880 -7.676 1.00 94.19 85 CYS A CA 1
ATOM 625 C C . CYS A 1 85 ? 12.244 -7.789 -8.062 1.00 94.19 85 CYS A C 1
ATOM 627 O O . CYS A 1 85 ? 12.543 -7.404 -9.195 1.00 94.19 85 CYS A O 1
ATOM 629 N N . PRO A 1 86 ? 13.172 -8.112 -7.146 1.00 94.06 86 PRO A N 1
ATOM 630 C CA . PRO A 1 86 ? 14.590 -8.226 -7.461 1.00 94.06 86 PRO A CA 1
ATOM 631 C C . PRO A 1 86 ? 14.917 -9.579 -8.113 1.00 94.06 86 PRO A C 1
ATOM 633 O O . PRO A 1 86 ? 14.304 -10.598 -7.791 1.00 94.06 86 PRO A O 1
ATOM 636 N N . GLU A 1 87 ? 15.928 -9.608 -8.982 1.00 92.88 87 GLU A N 1
ATOM 637 C CA . GLU A 1 87 ? 16.437 -10.846 -9.595 1.00 92.88 87 GLU A CA 1
ATOM 638 C C . GLU A 1 87 ? 17.220 -11.726 -8.603 1.00 92.88 87 GLU A C 1
ATOM 640 O O . GLU A 1 87 ? 17.235 -12.948 -8.724 1.00 92.88 87 GLU A O 1
ATOM 645 N N . SER A 1 88 ? 17.875 -11.115 -7.607 1.00 92.75 88 SER A N 1
ATOM 646 C CA . SER A 1 88 ? 18.776 -11.798 -6.674 1.00 92.75 88 SER A CA 1
ATOM 647 C C . SER A 1 88 ? 18.732 -11.187 -5.272 1.00 92.75 88 SER A C 1
ATOM 649 O O . SER A 1 88 ? 18.260 -10.066 -5.061 1.00 92.75 88 SER A O 1
ATOM 651 N N . SER A 1 89 ? 19.242 -11.923 -4.282 1.00 93.75 89 SER A N 1
ATOM 652 C CA . SER A 1 89 ? 19.319 -11.464 -2.887 1.00 93.75 89 SER A CA 1
ATOM 653 C C . SER A 1 89 ? 20.252 -10.257 -2.705 1.00 93.75 89 SER A C 1
ATOM 655 O O . SER A 1 89 ? 19.978 -9.383 -1.875 1.00 93.75 89 SER A O 1
ATOM 657 N N . ALA A 1 90 ? 21.313 -10.161 -3.511 1.00 94.06 90 ALA A N 1
ATOM 658 C CA . ALA A 1 90 ? 22.214 -9.011 -3.525 1.00 94.06 90 ALA A CA 1
ATOM 659 C C . ALA A 1 90 ? 21.476 -7.741 -3.983 1.00 94.06 90 ALA A C 1
ATOM 661 O O . ALA A 1 90 ? 21.521 -6.710 -3.309 1.00 94.06 90 ALA A O 1
ATOM 662 N N . TRP A 1 91 ? 20.697 -7.840 -5.064 1.00 94.50 91 TRP A N 1
ATOM 663 C CA . TRP A 1 91 ? 19.882 -6.731 -5.566 1.00 94.50 91 TRP A CA 1
ATOM 664 C C . TRP A 1 91 ? 18.710 -6.381 -4.654 1.00 94.50 91 TRP A C 1
ATOM 666 O O . TRP A 1 91 ? 18.396 -5.202 -4.491 1.00 94.50 91 TRP A O 1
ATOM 676 N N . ALA A 1 92 ? 18.121 -7.368 -3.975 1.00 94.81 92 ALA A N 1
ATOM 677 C CA . ALA A 1 92 ? 17.142 -7.121 -2.919 1.00 94.81 92 ALA A CA 1
ATOM 678 C C . ALA A 1 92 ? 17.741 -6.263 -1.792 1.00 94.81 92 ALA A C 1
ATOM 680 O O . ALA A 1 92 ? 17.083 -5.359 -1.279 1.00 94.81 92 ALA A O 1
ATOM 681 N N . THR A 1 93 ? 19.000 -6.517 -1.428 1.00 95.81 93 THR A N 1
ATOM 682 C CA . THR A 1 93 ? 19.715 -5.736 -0.410 1.00 95.81 93 THR A CA 1
ATOM 683 C C . THR A 1 93 ? 20.003 -4.319 -0.897 1.00 95.81 93 THR A C 1
ATOM 685 O O . THR A 1 93 ? 19.681 -3.368 -0.186 1.00 95.81 93 THR A O 1
ATOM 688 N N . LYS A 1 94 ? 20.510 -4.147 -2.127 1.00 95.19 94 LYS A N 1
ATOM 689 C CA . LYS A 1 94 ? 20.729 -2.809 -2.710 1.00 95.19 94 LYS A CA 1
ATOM 690 C C . LYS A 1 94 ? 19.427 -2.000 -2.767 1.00 95.19 94 LYS A C 1
ATOM 692 O O . LYS A 1 94 ? 19.417 -0.838 -2.376 1.00 95.19 94 LYS A O 1
ATOM 697 N N . ALA A 1 95 ? 18.311 -2.624 -3.150 1.00 94.19 95 ALA A N 1
ATOM 698 C CA . ALA A 1 95 ? 17.001 -1.974 -3.158 1.00 94.19 95 ALA A CA 1
ATOM 699 C C . ALA A 1 95 ? 16.529 -1.536 -1.756 1.00 94.19 95 ALA A C 1
ATOM 701 O O . ALA A 1 95 ? 15.902 -0.486 -1.636 1.00 94.19 95 ALA A O 1
ATOM 702 N N . ARG A 1 96 ? 16.845 -2.296 -0.694 1.00 95.06 96 ARG A N 1
ATOM 703 C CA . ARG A 1 96 ? 16.546 -1.907 0.702 1.00 95.06 96 ARG A CA 1
ATOM 704 C C . ARG A 1 96 ? 17.358 -0.691 1.138 1.00 95.06 96 ARG A C 1
ATOM 706 O O . ARG A 1 96 ? 16.812 0.200 1.776 1.00 95.06 96 ARG A O 1
ATOM 713 N N . LEU A 1 97 ? 18.642 -0.651 0.783 1.00 96.38 97 LEU A N 1
ATOM 714 C CA . LEU A 1 97 ? 19.533 0.462 1.126 1.00 96.38 97 LEU A CA 1
ATOM 715 C C . LEU A 1 97 ? 19.134 1.758 0.406 1.00 96.38 97 LEU A C 1
ATOM 717 O O . LEU A 1 97 ? 19.118 2.825 1.011 1.00 96.38 97 LEU A O 1
ATOM 721 N N . GLU A 1 98 ? 18.744 1.660 -0.865 1.00 95.38 98 GLU A N 1
ATOM 722 C CA . GLU A 1 98 ? 18.357 2.811 -1.693 1.00 95.38 98 GLU A CA 1
ATOM 723 C C . GLU A 1 98 ? 16.866 3.183 -1.572 1.00 95.38 98 GLU A C 1
ATOM 725 O O . GLU A 1 98 ? 16.393 4.094 -2.255 1.00 95.38 98 GLU A O 1
ATOM 730 N N . GLN A 1 99 ? 16.103 2.513 -0.702 1.00 94.88 99 GLN A N 1
ATOM 731 C CA . GLN A 1 99 ? 14.648 2.657 -0.617 1.00 94.88 99 GLN A CA 1
ATOM 732 C C . GLN A 1 99 ? 14.204 4.116 -0.445 1.00 94.88 99 GLN A C 1
ATOM 734 O O . GLN A 1 99 ? 13.327 4.583 -1.171 1.00 94.88 99 GLN A O 1
ATOM 739 N N . THR A 1 100 ? 14.825 4.860 0.472 1.00 95.81 100 THR A N 1
ATOM 740 C CA . THR A 1 100 ? 14.480 6.267 0.736 1.00 95.81 100 THR A CA 1
ATOM 741 C C . THR A 1 100 ? 14.690 7.147 -0.497 1.00 95.81 100 THR A C 1
ATOM 743 O O . THR A 1 100 ? 13.844 7.982 -0.825 1.00 95.81 100 THR A O 1
ATOM 746 N N . ARG A 1 101 ? 15.793 6.934 -1.225 1.00 95.62 101 ARG A N 1
ATOM 747 C CA . ARG A 1 101 ? 16.117 7.681 -2.445 1.00 95.62 101 ARG A CA 1
ATOM 748 C C . ARG A 1 101 ? 15.134 7.357 -3.566 1.00 95.62 101 ARG A C 1
ATOM 750 O O . ARG A 1 101 ? 14.661 8.270 -4.239 1.00 95.62 101 ARG A O 1
ATOM 757 N N . VAL A 1 102 ? 14.799 6.079 -3.735 1.00 95.06 102 VAL A N 1
ATOM 758 C CA . VAL A 1 102 ? 13.837 5.614 -4.742 1.00 95.06 102 VAL A CA 1
ATOM 759 C C . VAL A 1 102 ? 12.444 6.179 -4.472 1.00 95.06 102 VAL A C 1
ATOM 761 O O . VAL A 1 102 ? 11.809 6.675 -5.398 1.00 95.06 102 VAL A O 1
ATOM 764 N N . VAL A 1 103 ? 11.979 6.181 -3.219 1.00 95.12 103 VAL A N 1
ATOM 765 C CA . VAL A 1 103 ? 10.680 6.771 -2.848 1.00 95.12 103 VAL A CA 1
ATOM 766 C C . VAL A 1 103 ? 10.653 8.275 -3.150 1.00 95.12 103 VAL A C 1
ATOM 768 O O . VAL A 1 103 ? 9.698 8.769 -3.750 1.00 95.12 103 VAL A O 1
ATOM 771 N N . ALA A 1 104 ? 11.720 9.006 -2.818 1.00 95.25 104 ALA A N 1
ATOM 772 C CA . ALA A 1 104 ? 11.819 10.430 -3.134 1.00 95.25 104 ALA A CA 1
ATOM 773 C C . ALA A 1 104 ? 11.817 10.694 -4.653 1.00 95.25 104 ALA A C 1
ATOM 775 O O . ALA A 1 104 ? 11.106 11.582 -5.130 1.00 95.25 104 ALA A O 1
ATOM 776 N N . ALA A 1 105 ? 12.572 9.906 -5.424 1.00 94.00 105 ALA A N 1
ATOM 777 C CA . ALA A 1 105 ? 12.617 10.005 -6.882 1.00 94.00 105 ALA A CA 1
ATOM 778 C C . ALA A 1 105 ? 11.266 9.655 -7.529 1.00 94.00 105 ALA A C 1
ATOM 780 O O . ALA A 1 105 ? 10.830 10.347 -8.449 1.00 94.00 105 ALA A O 1
ATOM 781 N N . ALA A 1 106 ? 10.571 8.642 -7.008 1.00 92.19 106 ALA A N 1
ATOM 782 C CA . ALA A 1 106 ? 9.236 8.244 -7.438 1.00 92.19 106 ALA A CA 1
ATOM 783 C C . ALA A 1 106 ? 8.216 9.372 -7.229 1.00 92.19 106 ALA A C 1
ATOM 785 O O . ALA A 1 106 ? 7.501 9.746 -8.159 1.00 92.19 106 ALA A O 1
ATOM 786 N N . ASN A 1 107 ? 8.203 9.983 -6.041 1.00 93.19 107 ASN A N 1
ATOM 787 C CA . ASN A 1 107 ? 7.309 11.103 -5.739 1.00 93.19 107 ASN A CA 1
ATOM 788 C C . ASN A 1 107 ? 7.644 12.355 -6.559 1.00 93.19 107 ASN A C 1
ATOM 790 O O . ASN A 1 107 ? 6.741 13.060 -7.011 1.00 93.19 107 ASN A O 1
ATOM 794 N N . LYS A 1 108 ? 8.931 12.607 -6.830 1.00 92.19 108 LYS A N 1
ATOM 795 C CA . LYS A 1 108 ? 9.356 13.673 -7.747 1.00 92.19 108 LYS A CA 1
ATOM 796 C C . LYS A 1 108 ? 8.857 13.419 -9.171 1.00 92.19 108 LYS A C 1
ATOM 798 O O . LYS A 1 108 ? 8.362 14.341 -9.810 1.00 92.19 108 LYS A O 1
ATOM 803 N N . ALA A 1 109 ? 8.957 12.184 -9.661 1.00 88.50 109 ALA A N 1
ATOM 804 C CA . ALA A 1 109 ? 8.490 11.812 -10.995 1.00 88.50 109 ALA A CA 1
ATOM 805 C C . ALA A 1 109 ? 6.959 11.880 -11.130 1.00 88.50 109 ALA A C 1
ATOM 807 O O . ALA A 1 109 ? 6.471 12.241 -12.202 1.00 88.50 109 ALA A O 1
ATOM 808 N N . ALA A 1 110 ? 6.229 11.571 -10.054 1.00 86.56 110 ALA A N 1
ATOM 809 C CA . ALA A 1 110 ? 4.773 11.670 -9.974 1.00 86.56 110 ALA A CA 1
ATOM 810 C C . ALA A 1 110 ? 4.259 13.102 -9.715 1.00 86.56 110 ALA A C 1
ATOM 812 O O . ALA A 1 110 ? 3.058 13.343 -9.804 1.00 86.56 110 ALA A O 1
ATOM 813 N N . GLY A 1 111 ? 5.137 14.047 -9.357 1.00 84.56 111 GLY A N 1
ATOM 814 C CA . GLY A 1 111 ? 4.778 15.436 -9.042 1.00 84.56 111 GLY A CA 1
ATOM 815 C C . GLY A 1 111 ? 4.006 15.623 -7.728 1.00 84.56 111 GLY A C 1
ATOM 816 O O . GLY A 1 111 ? 3.593 16.736 -7.413 1.00 84.56 111 GLY A O 1
ATOM 817 N N . ARG A 1 112 ? 3.805 14.553 -6.950 1.00 84.25 112 ARG A N 1
ATOM 818 C CA . ARG A 1 112 ? 3.085 14.550 -5.667 1.00 84.25 112 ARG A CA 1
ATOM 819 C C . ARG A 1 112 ? 3.530 13.365 -4.805 1.00 84.25 112 ARG A C 1
ATOM 821 O O . ARG A 1 112 ? 4.178 12.442 -5.292 1.00 84.25 112 ARG A O 1
ATOM 828 N N . GLN A 1 113 ? 3.166 13.373 -3.524 1.00 87.94 113 GLN A N 1
ATOM 829 C CA . GLN A 1 113 ? 3.461 12.269 -2.602 1.00 87.94 113 GLN A CA 1
ATOM 830 C C . GLN A 1 113 ? 2.470 11.112 -2.824 1.00 87.94 113 GLN A C 1
ATOM 832 O O . GLN A 1 113 ? 1.389 11.105 -2.242 1.00 87.94 113 GLN A O 1
ATOM 837 N N . VAL A 1 114 ? 2.819 10.176 -3.713 1.00 88.75 114 VAL A N 1
ATOM 838 C CA . VAL A 1 114 ? 2.004 8.991 -4.059 1.00 88.75 114 VAL A CA 1
ATOM 839 C C . VAL A 1 114 ? 2.551 7.726 -3.402 1.00 88.75 114 VAL A C 1
ATOM 841 O O . VAL A 1 114 ? 1.793 6.863 -2.971 1.00 88.75 114 VAL A O 1
ATOM 844 N N . VAL A 1 115 ? 3.876 7.617 -3.324 1.00 91.44 115 VAL A N 1
ATOM 845 C CA . VAL A 1 115 ? 4.583 6.462 -2.783 1.00 91.44 115 VAL A CA 1
ATOM 846 C C . VAL A 1 115 ? 4.996 6.758 -1.349 1.00 91.44 115 VAL A C 1
ATOM 848 O O . VAL A 1 115 ? 5.729 7.712 -1.088 1.00 91.44 115 VAL A O 1
ATOM 851 N N . SER A 1 116 ? 4.539 5.924 -0.423 1.00 92.56 116 SER A N 1
ATOM 852 C CA . SER A 1 116 ? 4.893 5.973 0.995 1.00 92.56 116 SER A CA 1
ATOM 853 C C . SER A 1 116 ? 6.061 5.035 1.311 1.00 92.56 116 SER A C 1
ATOM 855 O O . SER A 1 116 ? 6.951 5.381 2.084 1.00 92.56 116 SER A O 1
ATOM 857 N N . ALA A 1 117 ? 6.083 3.849 0.696 1.00 93.50 117 ALA A N 1
ATOM 858 C CA . ALA A 1 117 ? 7.084 2.823 0.956 1.00 93.50 117 ALA A CA 1
ATOM 859 C C . ALA A 1 117 ? 7.283 1.877 -0.237 1.00 93.50 117 ALA A C 1
ATOM 861 O O . ALA A 1 117 ? 6.419 1.723 -1.101 1.00 93.50 117 ALA A O 1
ATOM 862 N N . LEU A 1 118 ? 8.434 1.202 -0.246 1.00 93.81 118 LEU A N 1
ATOM 863 C CA . LEU A 1 118 ? 8.784 0.170 -1.214 1.00 93.81 118 LEU A CA 1
ATOM 864 C C . LEU A 1 118 ? 8.582 -1.206 -0.569 1.00 93.81 118 LEU A C 1
ATOM 866 O O . LEU A 1 118 ? 9.143 -1.494 0.489 1.00 93.81 118 LEU A O 1
ATOM 870 N N . ARG A 1 119 ? 7.789 -2.069 -1.202 1.00 94.44 119 ARG A N 1
ATOM 871 C CA . ARG A 1 119 ? 7.634 -3.474 -0.822 1.00 94.44 119 ARG A CA 1
ATOM 872 C C . ARG A 1 119 ? 8.544 -4.319 -1.704 1.00 94.44 119 ARG A C 1
ATOM 874 O O . ARG A 1 119 ? 8.273 -4.506 -2.885 1.00 94.44 119 ARG A O 1
ATOM 881 N N . ILE A 1 120 ? 9.612 -4.848 -1.121 1.00 94.62 120 ILE A N 1
ATOM 882 C CA . ILE A 1 120 ? 10.590 -5.671 -1.838 1.00 94.62 120 ILE A CA 1
ATOM 883 C C . ILE A 1 120 ? 10.211 -7.140 -1.659 1.00 94.62 120 ILE A C 1
ATOM 885 O O . ILE A 1 120 ? 10.216 -7.654 -0.538 1.00 94.62 120 ILE A O 1
ATOM 889 N N . LEU A 1 121 ? 9.851 -7.799 -2.759 1.00 93.88 121 LEU A N 1
ATOM 890 C CA . LEU A 1 121 ? 9.539 -9.226 -2.776 1.00 93.88 121 LEU A CA 1
ATOM 891 C C . LEU A 1 121 ? 10.811 -10.075 -2.593 1.00 93.88 121 LEU A C 1
ATOM 893 O O . LEU A 1 121 ? 11.918 -9.593 -2.856 1.00 93.88 121 LEU A O 1
ATOM 897 N N . PRO A 1 122 ? 10.684 -11.334 -2.134 1.00 89.12 122 PRO A N 1
ATOM 898 C CA . PRO A 1 122 ? 11.808 -12.260 -2.161 1.00 89.12 122 PRO A CA 1
ATOM 899 C C . PRO A 1 122 ? 12.309 -12.460 -3.605 1.00 89.12 122 PRO A C 1
ATOM 901 O O . PRO A 1 122 ? 11.510 -12.398 -4.543 1.00 89.12 122 PRO A O 1
ATOM 904 N N . PRO A 1 123 ? 13.623 -12.671 -3.803 1.00 83.56 123 PRO A N 1
ATOM 905 C CA . PRO A 1 123 ? 14.193 -12.830 -5.137 1.00 83.56 123 PRO A CA 1
ATOM 906 C C . PRO A 1 123 ? 13.589 -14.047 -5.842 1.00 83.56 123 PRO A C 1
ATOM 908 O O . PRO A 1 123 ? 13.420 -15.100 -5.228 1.00 83.56 123 PRO A O 1
ATOM 911 N N . GLY A 1 124 ? 13.233 -13.888 -7.118 1.00 70.31 124 GLY A N 1
ATOM 912 C CA . GLY A 1 124 ? 12.576 -14.940 -7.901 1.00 70.31 124 GLY A CA 1
ATOM 913 C C . GLY A 1 124 ? 11.103 -15.187 -7.548 1.00 70.31 124 GLY A C 1
ATOM 914 O O . GLY A 1 124 ? 10.512 -16.139 -8.055 1.00 70.31 124 GLY A O 1
ATOM 915 N N . ALA A 1 125 ? 10.484 -14.349 -6.706 1.00 72.06 125 ALA A N 1
ATOM 916 C CA . ALA A 1 125 ? 9.040 -14.387 -6.521 1.00 72.06 125 ALA A CA 1
ATOM 917 C C . ALA A 1 125 ? 8.356 -14.078 -7.853 1.00 72.06 125 ALA A C 1
ATOM 919 O O . ALA A 1 125 ? 8.517 -12.985 -8.392 1.00 72.06 125 ALA A O 1
ATOM 920 N N . VAL A 1 126 ? 7.570 -15.020 -8.373 1.00 62.53 126 VAL A N 1
ATOM 921 C CA . VAL A 1 126 ? 6.706 -14.735 -9.517 1.00 62.53 126 VAL A CA 1
ATOM 922 C C . VAL A 1 126 ? 5.674 -13.718 -9.038 1.00 62.53 126 VAL A C 1
ATOM 924 O O . VAL A 1 126 ? 4.914 -14.026 -8.112 1.00 62.53 126 VAL A O 1
ATOM 927 N N . PRO A 1 127 ? 5.652 -12.499 -9.597 1.00 62.38 127 PRO A N 1
ATOM 928 C CA . PRO A 1 127 ? 4.643 -11.537 -9.225 1.00 62.38 127 PRO A CA 1
ATOM 929 C C . PRO A 1 127 ? 3.285 -12.074 -9.665 1.00 62.38 127 PRO A C 1
ATOM 931 O O . PRO A 1 127 ? 2.970 -12.107 -10.853 1.00 62.38 127 PRO A O 1
ATOM 934 N N . MET A 1 128 ? 2.481 -12.527 -8.707 1.00 55.16 128 MET A N 1
ATOM 935 C CA . MET A 1 128 ? 1.063 -12.725 -8.964 1.00 55.16 128 MET A CA 1
ATOM 936 C C . MET A 1 128 ? 0.497 -11.342 -9.316 1.00 55.16 128 MET A C 1
ATOM 938 O O . MET A 1 128 ? 0.814 -10.393 -8.589 1.00 55.16 128 MET A O 1
ATOM 942 N N . PRO A 1 129 ? -0.270 -11.186 -10.413 1.00 57.47 129 PRO A N 1
ATOM 943 C CA . PRO A 1 129 ? -0.912 -9.912 -10.703 1.00 57.47 129 PRO A CA 1
ATOM 944 C C . PRO A 1 129 ? -1.698 -9.498 -9.463 1.00 57.47 129 PRO A C 1
ATOM 946 O O . PRO A 1 129 ? -2.444 -10.306 -8.899 1.00 57.47 129 PRO A O 1
ATOM 949 N N . ASP A 1 130 ? -1.446 -8.278 -8.991 1.00 56.91 130 ASP A N 1
ATOM 950 C CA . ASP A 1 130 ? -2.142 -7.753 -7.829 1.00 56.91 130 ASP A CA 1
ATOM 951 C C . ASP A 1 130 ? -3.640 -7.824 -8.129 1.00 56.91 130 ASP A C 1
ATOM 953 O O . ASP A 1 130 ? -4.094 -7.408 -9.197 1.00 56.91 130 ASP A O 1
ATOM 957 N N . ARG A 1 131 ? -4.421 -8.399 -7.212 1.00 49.25 131 ARG A N 1
ATOM 958 C CA . ARG A 1 131 ? -5.867 -8.586 -7.408 1.00 49.25 131 ARG A CA 1
ATOM 959 C C . ARG A 1 131 ? -6.584 -7.242 -7.599 1.00 49.25 131 ARG A C 1
ATOM 961 O O . ARG A 1 131 ? -7.719 -7.236 -8.054 1.00 49.25 131 ARG A O 1
ATOM 968 N N . ALA A 1 132 ? -5.910 -6.141 -7.259 1.00 55.28 132 ALA A N 1
ATOM 969 C CA . ALA A 1 132 ? -6.327 -4.765 -7.486 1.00 55.28 132 ALA A CA 1
ATOM 970 C C . ALA A 1 132 ? -6.305 -4.319 -8.966 1.00 55.28 132 ALA A C 1
ATOM 972 O O . ALA A 1 132 ? -7.085 -3.441 -9.322 1.00 55.28 132 ALA A O 1
ATOM 973 N N . ASP A 1 133 ? -5.474 -4.921 -9.832 1.00 52.22 133 ASP A N 1
ATOM 974 C CA . ASP A 1 133 ? -5.435 -4.606 -11.278 1.00 52.22 133 ASP A CA 1
ATOM 975 C C . ASP A 1 133 ? -6.523 -5.358 -12.068 1.00 52.22 133 ASP A C 1
ATOM 977 O O . ASP A 1 133 ? -6.852 -5.006 -13.204 1.00 52.22 133 ASP A O 1
ATOM 981 N N . VAL A 1 134 ? -7.116 -6.394 -11.469 1.00 49.09 134 VAL A N 1
ATOM 982 C CA . VAL A 1 134 ? -8.317 -7.025 -12.009 1.00 49.09 134 VAL A CA 1
ATOM 983 C C . VAL A 1 134 ? -9.473 -6.104 -11.650 1.00 49.09 134 VAL A C 1
ATOM 985 O O . VAL A 1 134 ? -9.857 -6.024 -10.483 1.00 49.09 134 VAL A O 1
ATOM 988 N N . ALA A 1 135 ? -10.007 -5.388 -12.650 1.00 47.06 135 ALA A N 1
ATOM 989 C CA . ALA A 1 135 ? -11.270 -4.665 -12.525 1.00 47.06 135 ALA A CA 1
ATOM 990 C C . ALA A 1 135 ? -12.229 -5.541 -11.711 1.00 47.06 135 ALA A C 1
ATOM 992 O O . ALA A 1 135 ? -12.355 -6.715 -12.069 1.00 47.06 135 ALA A O 1
ATOM 993 N N . PRO A 1 136 ? -12.824 -5.041 -10.608 1.00 51.22 136 PRO A N 1
ATOM 994 C CA . PRO A 1 136 ? -13.597 -5.886 -9.719 1.00 51.22 136 PRO A CA 1
ATOM 995 C C . PRO A 1 136 ? -14.663 -6.563 -10.566 1.00 51.22 136 PRO A C 1
ATOM 997 O O . PRO A 1 136 ? -15.592 -5.902 -11.037 1.00 51.22 136 PRO A O 1
ATOM 1000 N N . GLU A 1 137 ? -14.497 -7.867 -10.815 1.00 50.91 137 GLU A N 1
ATOM 1001 C CA . GLU A 1 137 ? -15.575 -8.657 -11.379 1.00 50.91 137 GLU A CA 1
ATOM 1002 C C . GLU A 1 137 ? -16.779 -8.371 -10.486 1.00 50.91 137 GLU A C 1
ATOM 1004 O O . GLU A 1 137 ? -16.606 -8.346 -9.258 1.00 50.91 137 GLU A O 1
ATOM 1009 N N . PRO A 1 138 ? -17.955 -8.056 -11.062 1.00 53.56 138 PRO A N 1
ATOM 1010 C CA . PRO A 1 138 ? -19.139 -7.770 -10.274 1.00 53.56 138 PRO A CA 1
ATOM 1011 C C . PRO A 1 138 ? -19.276 -8.911 -9.284 1.00 53.56 138 PRO A C 1
ATOM 1013 O O . PRO A 1 138 ? -19.480 -10.052 -9.697 1.00 53.56 138 PRO A O 1
ATOM 1016 N N . ALA A 1 139 ? -19.033 -8.596 -8.006 1.00 52.50 139 ALA A N 1
ATOM 1017 C CA . ALA A 1 139 ? -18.909 -9.594 -6.966 1.00 52.50 139 ALA A CA 1
ATOM 1018 C C . ALA A 1 139 ? -20.157 -10.456 -7.064 1.00 52.50 139 ALA A C 1
ATOM 1020 O O . ALA A 1 139 ? -21.265 -9.957 -6.835 1.00 52.50 139 ALA A O 1
ATOM 1021 N N . ALA A 1 140 ? -19.976 -11.709 -7.497 1.00 58.34 140 ALA A N 1
ATOM 1022 C CA . ALA A 1 140 ? -21.062 -12.666 -7.537 1.00 58.34 140 ALA A CA 1
ATOM 1023 C C . ALA A 1 140 ? -21.752 -12.565 -6.173 1.00 58.34 140 ALA A C 1
ATOM 1025 O O . ALA A 1 140 ? -21.035 -12.488 -5.164 1.00 58.34 140 ALA A O 1
ATOM 1026 N N . PRO A 1 141 ? -23.094 -12.440 -6.134 1.00 61.56 141 PRO A N 1
ATOM 1027 C CA . PRO A 1 141 ? -23.817 -12.180 -4.899 1.00 61.56 141 PRO A CA 1
ATOM 1028 C C . PRO A 1 141 ? -23.279 -13.149 -3.865 1.00 61.56 141 PRO A C 1
ATOM 1030 O O . PRO A 1 141 ? -23.294 -14.353 -4.118 1.00 61.56 141 PRO A O 1
ATOM 1033 N N . ALA A 1 142 ? -22.689 -12.603 -2.796 1.00 58.88 142 ALA A N 1
ATOM 1034 C CA . ALA A 1 142 ? -21.990 -13.384 -1.794 1.00 58.88 142 ALA A CA 1
ATOM 1035 C C . ALA A 1 142 ? -22.963 -14.454 -1.315 1.00 58.88 142 ALA A C 1
ATOM 1037 O O . ALA A 1 142 ? -23.893 -14.159 -0.562 1.00 58.88 142 ALA A O 1
ATOM 1038 N N . VAL A 1 143 ? -22.796 -15.673 -1.830 1.00 61.84 143 VAL A N 1
ATOM 1039 C CA . VAL A 1 143 ? -23.555 -16.819 -1.364 1.00 61.84 143 VAL A CA 1
ATOM 1040 C C . VAL A 1 143 ? -23.299 -16.851 0.132 1.00 61.84 143 VAL A C 1
ATOM 1042 O O . VAL A 1 143 ? -22.127 -16.780 0.525 1.00 61.84 143 VAL A O 1
ATOM 1045 N N . PRO A 1 144 ? -24.351 -16.834 0.970 1.00 66.06 144 PRO A N 1
ATOM 1046 C CA . PRO A 1 144 ? -24.175 -16.887 2.404 1.00 66.06 144 PRO A CA 1
ATOM 1047 C C . PRO A 1 144 ? -23.259 -18.065 2.691 1.00 66.06 144 PRO A C 1
ATOM 1049 O O . PRO A 1 144 ? -23.610 -19.210 2.420 1.00 66.06 144 PRO A O 1
ATOM 1052 N N . VAL A 1 145 ? -22.037 -17.775 3.135 1.00 67.62 145 VAL A N 1
ATOM 1053 C CA . VAL A 1 145 ? -21.115 -18.819 3.556 1.00 67.62 145 VAL A CA 1
ATOM 1054 C C . VAL A 1 145 ? -21.789 -19.428 4.769 1.00 67.62 145 VAL A C 1
ATOM 1056 O O . VAL A 1 145 ? -21.779 -18.827 5.846 1.00 67.62 145 VAL A O 1
ATOM 1059 N N . GLU A 1 146 ? -22.449 -20.567 4.572 1.00 63.88 146 GLU A N 1
ATOM 1060 C CA . GLU A 1 146 ? -23.061 -21.331 5.644 1.00 63.88 146 GLU A CA 1
ATOM 1061 C C . GLU A 1 146 ? -21.930 -21.775 6.565 1.00 63.88 146 GLU A C 1
ATOM 1063 O O . GLU A 1 146 ? -21.211 -22.747 6.325 1.00 63.88 146 GLU A O 1
ATOM 1068 N N . ARG A 1 147 ? -21.700 -20.981 7.613 1.00 72.44 147 ARG A N 1
ATOM 1069 C CA . ARG A 1 147 ? -20.736 -21.325 8.646 1.00 72.44 147 ARG A CA 1
ATOM 1070 C C . ARG A 1 147 ? -21.300 -22.546 9.343 1.00 72.44 147 ARG A C 1
ATOM 1072 O O . ARG A 1 147 ? -22.325 -22.457 10.016 1.00 72.44 147 ARG A O 1
ATOM 1079 N N . ARG A 1 148 ? -20.629 -23.682 9.159 1.00 81.25 148 ARG A N 1
ATOM 1080 C CA . ARG A 1 148 ? -20.962 -24.922 9.857 1.00 81.25 148 ARG A CA 1
ATOM 1081 C C . ARG A 1 148 ? -21.155 -24.616 11.352 1.00 81.25 148 ARG A C 1
ATOM 1083 O O . ARG A 1 148 ? -20.292 -23.948 11.932 1.00 81.25 148 ARG A O 1
ATOM 1090 N N . PRO A 1 149 ? -22.258 -25.069 11.976 1.00 83.25 149 PRO A N 1
ATOM 1091 C CA . PRO A 1 149 ? -22.494 -24.822 13.390 1.00 83.25 149 PRO A CA 1
ATOM 1092 C C . PRO A 1 149 ? -21.322 -25.370 14.223 1.00 83.25 149 PRO A C 1
ATOM 1094 O O . PRO A 1 149 ? -20.808 -26.447 13.897 1.00 83.25 149 PRO A O 1
ATOM 1097 N N . PRO A 1 150 ? -20.882 -24.654 15.279 1.00 85.56 150 PRO A N 1
ATOM 1098 C CA . PRO A 1 150 ? -19.787 -25.118 16.120 1.00 85.56 150 PRO A CA 1
ATOM 1099 C C . PRO A 1 150 ? -20.088 -26.507 16.702 1.00 85.56 150 PRO A C 1
ATOM 1101 O O . PRO A 1 150 ? -21.233 -26.747 17.097 1.00 85.56 150 PRO A O 1
ATOM 1104 N N . PRO A 1 151 ? -19.093 -27.409 16.779 1.00 90.94 151 PRO A N 1
ATOM 1105 C CA . PRO A 1 151 ? -19.279 -28.737 17.356 1.00 90.94 151 PRO A CA 1
ATOM 1106 C C . PRO A 1 151 ? -19.661 -28.649 18.840 1.00 90.94 151 PRO A C 1
ATOM 1108 O O . PRO A 1 151 ? -19.262 -27.723 19.547 1.00 90.94 151 PRO A O 1
ATOM 1111 N N . ASP A 1 152 ? -20.402 -29.634 19.345 1.00 91.19 152 ASP A N 1
ATOM 1112 C CA . ASP A 1 152 ? -20.986 -29.567 20.693 1.00 91.19 152 ASP A CA 1
ATOM 1113 C C . ASP A 1 152 ? -19.940 -29.536 21.815 1.00 91.19 152 ASP A C 1
ATOM 1115 O O . ASP A 1 152 ? -20.145 -28.883 22.838 1.00 91.19 152 ASP A O 1
ATOM 1119 N N . GLY A 1 153 ? -18.770 -30.147 21.595 1.00 93.75 153 GLY A N 1
ATOM 1120 C CA . GLY A 1 153 ? -17.633 -30.036 22.513 1.00 93.75 153 GLY A CA 1
ATOM 1121 C C . GLY A 1 153 ? -17.125 -28.598 22.664 1.00 93.75 153 GLY A C 1
ATOM 1122 O O . GLY A 1 153 ? -16.792 -28.180 23.770 1.00 93.75 153 GLY A O 1
ATOM 1123 N N . TYR A 1 154 ? -17.139 -27.812 21.580 1.00 89.38 154 TYR A N 1
ATOM 1124 C CA . TYR A 1 154 ? -16.767 -26.395 21.615 1.00 89.38 154 TYR A CA 1
ATOM 1125 C C . TYR A 1 154 ? -17.794 -25.576 22.401 1.00 89.38 154 TYR A C 1
ATOM 1127 O O . TYR A 1 154 ? -17.417 -24.772 23.249 1.00 89.38 154 TYR A O 1
ATOM 1135 N N . ARG A 1 155 ? -19.093 -25.823 22.185 1.00 91.00 155 ARG A N 1
ATOM 1136 C CA . ARG A 1 155 ? -20.166 -25.158 22.945 1.00 91.00 155 ARG A CA 1
ATOM 1137 C C . ARG A 1 155 ? -20.057 -25.456 24.440 1.00 91.00 155 ARG A C 1
ATOM 1139 O O . ARG A 1 155 ? -20.008 -24.526 25.237 1.00 91.00 155 ARG A O 1
ATOM 1146 N N . ARG A 1 156 ? -19.890 -26.734 24.804 1.00 93.00 156 ARG A N 1
ATOM 1147 C CA . ARG A 1 156 ? -19.711 -27.165 26.199 1.00 93.00 156 ARG A CA 1
ATOM 1148 C C . ARG A 1 156 ? -18.481 -26.522 26.847 1.00 93.00 156 ARG A C 1
ATOM 1150 O O . ARG A 1 156 ? -18.552 -26.126 28.006 1.00 93.00 156 ARG A O 1
ATOM 1157 N N . ALA A 1 157 ? -17.371 -26.395 26.118 1.00 92.75 157 ALA A N 1
ATOM 1158 C CA . ALA A 1 157 ? -16.168 -25.734 26.622 1.00 92.75 157 ALA A CA 1
ATOM 1159 C C . ALA A 1 157 ? -16.388 -24.231 26.871 1.00 92.75 157 ALA A C 1
ATOM 1161 O O . ALA A 1 157 ? -15.948 -23.712 27.894 1.00 92.75 157 ALA A O 1
ATOM 1162 N N . ILE A 1 158 ? -17.102 -23.541 25.974 1.00 90.69 158 ILE A N 1
ATOM 1163 C CA . ILE A 1 158 ? -17.454 -22.125 26.148 1.00 90.69 158 ILE A CA 1
ATOM 1164 C C . ILE A 1 158 ? -18.405 -21.931 27.332 1.00 90.69 158 ILE A C 1
ATOM 1166 O O . ILE A 1 158 ? -18.212 -21.005 28.117 1.00 90.69 158 ILE A O 1
ATOM 1170 N N . ASP A 1 159 ? -19.398 -22.803 27.497 1.00 91.19 159 ASP A N 1
ATOM 1171 C CA . ASP A 1 159 ? -20.338 -22.717 28.616 1.00 91.19 159 ASP A CA 1
ATOM 1172 C C . ASP A 1 159 ? -19.643 -22.990 29.953 1.00 91.19 159 ASP A C 1
ATOM 1174 O O . ASP A 1 159 ? -19.824 -22.226 30.899 1.00 91.19 159 ASP A O 1
ATOM 1178 N N . ALA A 1 160 ? -18.766 -23.996 30.014 1.00 92.81 160 ALA A N 1
ATOM 1179 C CA . ALA A 1 160 ? -17.932 -24.245 31.189 1.00 92.81 160 ALA A CA 1
ATOM 1180 C C . ALA A 1 160 ? -17.014 -23.050 31.499 1.00 92.81 160 ALA A C 1
ATOM 1182 O O . ALA A 1 160 ? -16.882 -22.654 32.655 1.00 92.81 160 ALA A O 1
ATOM 1183 N N . HIS A 1 161 ? -16.424 -22.427 30.472 1.00 89.44 161 HIS A N 1
ATOM 1184 C CA . HIS A 1 161 ? -15.593 -21.234 30.637 1.00 89.44 161 HIS A CA 1
ATOM 1185 C C . HIS A 1 161 ? -16.390 -20.039 31.180 1.00 89.44 161 HIS A C 1
ATOM 1187 O O . HIS A 1 161 ? -15.914 -19.335 32.066 1.00 89.44 161 HIS A O 1
ATOM 1193 N N . ARG A 1 162 ? -17.621 -19.833 30.697 1.00 90.94 162 ARG A N 1
ATOM 1194 C CA . ARG A 1 162 ? -18.524 -18.785 31.195 1.00 90.94 162 ARG A CA 1
ATOM 1195 C C . ARG A 1 162 ? -18.973 -19.041 32.631 1.00 90.94 162 ARG A C 1
ATOM 1197 O O . ARG A 1 162 ? -19.049 -18.095 33.403 1.00 90.94 162 ARG A O 1
ATOM 1204 N N . GLN A 1 163 ? -19.243 -20.294 32.993 1.00 89.75 163 GLN A N 1
ATOM 1205 C CA . GLN A 1 163 ? -19.614 -20.678 34.360 1.00 89.75 163 GLN A CA 1
ATOM 1206 C C . GLN A 1 163 ? -18.446 -20.540 35.344 1.00 89.75 163 GLN A C 1
ATOM 1208 O O . GLN A 1 163 ? -18.660 -20.206 36.504 1.00 89.75 163 GLN A O 1
ATOM 1213 N N . ALA A 1 164 ? -17.215 -20.768 34.883 1.00 90.31 164 ALA A N 1
ATOM 1214 C CA . ALA A 1 164 ? -16.005 -20.587 35.680 1.00 90.31 164 ALA A CA 1
ATOM 1215 C C . ALA A 1 164 ? -15.544 -19.121 35.768 1.00 90.31 164 ALA A C 1
ATOM 1217 O O . ALA A 1 164 ? -14.594 -18.825 36.497 1.00 90.31 164 ALA A O 1
ATOM 1218 N N . ALA A 1 165 ? -16.176 -18.204 35.027 1.00 86.19 165 ALA A N 1
ATOM 1219 C CA . ALA A 1 165 ? -15.819 -16.796 35.069 1.00 86.19 165 ALA A CA 1
ATOM 1220 C C . ALA A 1 165 ? -16.115 -16.241 36.475 1.00 86.19 165 ALA A C 1
ATOM 1222 O O . ALA A 1 165 ? -17.258 -16.315 36.935 1.00 86.19 165 ALA A O 1
ATOM 1223 N N . PRO A 1 166 ? -15.109 -15.696 37.183 1.00 81.62 166 PRO A N 1
ATOM 1224 C CA . PRO A 1 166 ? -15.332 -15.143 38.507 1.00 81.62 166 PRO A CA 1
ATOM 1225 C C . PRO A 1 166 ? -16.293 -13.949 38.414 1.00 81.62 166 PRO A C 1
ATOM 1227 O O . PRO A 1 166 ? -16.265 -13.218 37.417 1.00 81.62 166 PRO A O 1
ATOM 1230 N N . PRO A 1 167 ? -17.119 -13.712 39.448 1.00 78.31 167 PRO A N 1
ATOM 1231 C CA . PRO A 1 167 ? -17.976 -12.538 39.482 1.00 78.31 167 PRO A CA 1
ATOM 1232 C C . PRO A 1 167 ? -17.130 -11.270 39.324 1.00 78.31 167 PRO A C 1
ATOM 1234 O O . PRO A 1 167 ? -16.028 -11.163 39.875 1.00 78.31 167 PRO A O 1
ATOM 1237 N N . SER A 1 168 ? -17.650 -10.319 38.545 1.00 72.44 168 SER A N 1
ATOM 1238 C CA . SER A 1 168 ? -17.009 -9.021 38.352 1.00 72.44 168 SER A CA 1
ATOM 1239 C C . SER A 1 168 ? -16.767 -8.368 39.712 1.00 72.44 168 SER A C 1
ATOM 1241 O O . SER A 1 168 ? -17.691 -8.214 40.505 1.00 72.44 168 SER A O 1
ATOM 1243 N N . ARG A 1 169 ? -15.515 -7.988 39.986 1.00 78.38 169 ARG A N 1
ATOM 1244 C CA . ARG A 1 169 ? -15.101 -7.338 41.243 1.00 78.38 169 ARG A CA 1
ATOM 1245 C C . ARG A 1 169 ? -15.333 -5.825 41.237 1.00 78.38 169 ARG A C 1
ATOM 1247 O O . ARG A 1 169 ? -14.789 -5.123 42.083 1.00 78.38 169 ARG A O 1
ATOM 1254 N N . VAL A 1 170 ? -16.060 -5.311 40.246 1.00 81.25 170 VAL A N 1
ATOM 1255 C CA . VAL A 1 170 ? -16.381 -3.887 40.170 1.00 81.25 170 VAL A CA 1
ATOM 1256 C C . VAL A 1 170 ? -17.391 -3.581 41.266 1.00 81.25 170 VAL A C 1
ATOM 1258 O O . VAL A 1 170 ? -18.463 -4.180 41.309 1.00 81.25 170 VAL A O 1
ATOM 1261 N N . ASP A 1 171 ? -17.023 -2.662 42.153 1.00 82.75 171 ASP A N 1
ATOM 1262 C CA . ASP A 1 171 ? -17.916 -2.160 43.188 1.00 82.75 171 ASP A CA 1
ATOM 1263 C C . ASP A 1 171 ? -19.202 -1.605 42.536 1.00 82.75 171 ASP A C 1
ATOM 1265 O O . ASP A 1 171 ? -19.109 -0.824 41.579 1.00 82.75 171 ASP A O 1
ATOM 1269 N N . PRO A 1 172 ? -20.399 -2.002 43.004 1.00 83.62 172 PRO A N 1
ATOM 1270 C CA . PRO A 1 172 ? -21.663 -1.583 42.400 1.00 83.62 172 PRO A CA 1
ATOM 1271 C C . PRO A 1 172 ? -21.823 -0.055 42.356 1.00 83.62 172 PRO A C 1
ATOM 1273 O O . PRO A 1 172 ? -22.371 0.471 41.389 1.00 83.62 172 PRO A O 1
ATOM 1276 N N . GLY A 1 173 ? -21.247 0.680 43.313 1.00 88.94 173 GLY A N 1
ATOM 1277 C CA . GLY A 1 173 ? -21.255 2.141 43.313 1.00 88.94 173 GLY A CA 1
ATOM 1278 C C . GLY A 1 173 ? -20.465 2.755 42.153 1.00 88.94 173 GLY A C 1
ATOM 1279 O O . GLY A 1 173 ? -20.837 3.819 41.651 1.00 88.94 173 GLY A O 1
ATOM 1280 N N . ILE A 1 174 ? -19.415 2.079 41.669 1.00 84.44 174 ILE A N 1
ATOM 1281 C CA . ILE A 1 174 ? -18.653 2.501 40.482 1.00 84.44 174 ILE A CA 1
ATOM 1282 C C . ILE A 1 174 ? -19.484 2.276 39.217 1.00 84.44 174 ILE A C 1
ATOM 1284 O O . ILE A 1 174 ? -19.542 3.163 38.365 1.00 84.44 174 ILE A O 1
ATOM 1288 N N . ALA A 1 175 ? -20.156 1.128 39.097 1.00 83.06 175 ALA A N 1
ATOM 1289 C CA . ALA A 1 175 ? -21.019 0.835 37.952 1.00 83.06 175 ALA A CA 1
ATOM 1290 C C . ALA A 1 175 ? -22.163 1.858 37.839 1.00 83.06 175 ALA A C 1
ATOM 1292 O O . ALA A 1 175 ? -22.347 2.479 36.791 1.00 83.06 175 ALA A O 1
ATOM 1293 N N . GLU A 1 176 ? -22.846 2.133 38.951 1.00 90.88 176 GLU A N 1
ATOM 1294 C CA . GLU A 1 176 ? -23.898 3.149 39.016 1.00 90.88 176 GLU A CA 1
ATOM 1295 C C . GLU A 1 176 ? -23.369 4.562 38.718 1.00 90.88 176 GLU A C 1
ATOM 1297 O O . GLU A 1 176 ? -24.060 5.379 38.104 1.00 90.88 176 GLU A O 1
ATOM 1302 N N . ALA A 1 177 ? -22.138 4.884 39.134 1.00 91.31 177 ALA A N 1
ATOM 1303 C CA . ALA A 1 177 ? -21.508 6.164 38.815 1.00 91.31 177 ALA A CA 1
ATOM 1304 C C . ALA A 1 177 ? -21.220 6.311 37.315 1.00 91.31 177 ALA A C 1
ATOM 1306 O O . ALA A 1 177 ? -21.497 7.370 36.744 1.00 91.31 177 ALA A O 1
ATOM 1307 N N . VAL A 1 178 ? -20.727 5.254 36.665 1.00 92.44 178 VAL A N 1
ATOM 1308 C CA . VAL A 1 178 ? -20.473 5.227 35.217 1.00 92.44 178 VAL A CA 1
ATOM 1309 C C . VAL A 1 178 ? -21.777 5.341 34.428 1.00 92.44 178 VAL A C 1
ATOM 1311 O O . VAL A 1 178 ? -21.839 6.085 33.446 1.00 92.44 178 VAL A O 1
ATOM 1314 N N . GLU A 1 179 ? -22.847 4.676 34.859 1.00 92.81 179 GLU A N 1
ATOM 1315 C CA . GLU A 1 179 ? -24.162 4.809 34.225 1.00 92.81 179 GLU A CA 1
ATOM 1316 C C . GLU A 1 179 ? -24.726 6.224 34.363 1.00 92.81 179 GLU A C 1
ATOM 1318 O O . GLU A 1 179 ? -25.184 6.806 33.375 1.00 92.81 179 GLU A O 1
ATOM 1323 N N . ARG A 1 180 ? -24.629 6.826 35.557 1.00 94.50 180 ARG A N 1
ATOM 1324 C CA . ARG A 1 180 ? -25.027 8.225 35.787 1.00 94.50 180 ARG A CA 1
ATOM 1325 C C . ARG A 1 180 ? -24.240 9.184 34.900 1.00 94.50 180 ARG A C 1
ATOM 1327 O O . ARG A 1 180 ? -24.838 10.055 34.268 1.00 94.50 180 ARG A O 1
ATOM 1334 N N . GLN A 1 181 ? -22.925 8.995 34.799 1.00 95.50 181 GLN A N 1
ATOM 1335 C CA . GLN A 1 181 ? -22.067 9.789 33.921 1.00 95.50 181 GLN A CA 1
ATOM 1336 C C . GLN A 1 181 ? -22.458 9.616 32.448 1.00 95.50 181 GLN A C 1
ATOM 1338 O O . GLN A 1 181 ? -22.610 10.601 31.728 1.00 95.50 181 GLN A O 1
ATOM 1343 N N . THR A 1 182 ? -22.682 8.378 32.004 1.00 94.56 182 THR A N 1
ATOM 1344 C CA . THR A 1 182 ? -23.076 8.065 30.623 1.00 94.56 182 THR A CA 1
ATOM 1345 C C . THR A 1 182 ? -24.429 8.685 30.283 1.00 94.56 182 THR A C 1
ATOM 1347 O O . THR A 1 182 ? -24.594 9.266 29.210 1.00 94.56 182 THR A O 1
ATOM 1350 N N . LYS A 1 183 ? -25.394 8.625 31.207 1.00 93.25 183 LYS A N 1
ATOM 1351 C CA . LYS A 1 183 ? -26.712 9.252 31.058 1.00 93.25 183 LYS A CA 1
ATOM 1352 C C . LYS A 1 183 ? -26.603 10.774 30.957 1.00 93.25 183 LYS A C 1
ATOM 1354 O O . LYS A 1 183 ? -27.193 11.349 30.043 1.00 93.25 183 LYS A O 1
ATOM 1359 N N . ALA A 1 184 ? -25.818 11.405 31.833 1.00 92.75 184 ALA A N 1
ATOM 1360 C CA . ALA A 1 184 ? -25.574 12.846 31.798 1.00 92.75 184 ALA A CA 1
ATOM 1361 C C . ALA A 1 184 ? -24.892 13.271 30.489 1.00 92.75 184 ALA A C 1
ATOM 1363 O O . ALA A 1 184 ? -25.322 14.225 29.844 1.00 92.75 184 ALA A O 1
ATOM 1364 N N . MET A 1 185 ? -23.889 12.516 30.035 1.00 88.94 185 MET A N 1
ATOM 1365 C CA . MET A 1 185 ? -23.192 12.784 28.777 1.00 88.94 185 MET A CA 1
ATOM 1366 C C . MET A 1 185 ? -24.120 12.636 27.563 1.00 88.94 185 MET A C 1
ATOM 1368 O O . MET A 1 185 ? -24.100 13.481 26.671 1.00 88.94 185 MET A O 1
ATOM 1372 N N . ARG A 1 186 ? -25.002 11.627 27.551 1.00 85.88 186 ARG A N 1
ATOM 1373 C CA . ARG A 1 186 ? -26.041 11.474 26.515 1.00 85.88 186 ARG A CA 1
ATOM 1374 C C . ARG A 1 186 ? -27.069 12.601 26.537 1.00 85.88 186 ARG A C 1
ATOM 1376 O O . ARG A 1 186 ? -27.574 12.990 25.489 1.00 85.88 186 ARG A O 1
ATOM 1383 N N . GLU A 1 187 ? -27.435 13.105 27.710 1.00 88.25 187 GLU A N 1
ATOM 1384 C CA . GLU A 1 187 ? -28.359 14.234 27.825 1.00 88.25 187 GLU A CA 1
ATOM 1385 C C . GLU A 1 187 ? -27.728 15.535 27.320 1.00 88.25 187 GLU A C 1
ATOM 1387 O O . GLU A 1 187 ? -28.342 16.242 26.523 1.00 88.25 187 GLU A O 1
ATOM 1392 N N . LEU A 1 188 ? -26.478 15.806 27.700 1.00 87.69 188 LEU A N 1
ATOM 1393 C CA . LEU A 1 188 ? -25.712 16.931 27.167 1.00 87.69 188 LEU A CA 1
ATOM 1394 C C . LEU A 1 188 ? -25.538 16.823 25.649 1.00 87.69 188 LEU A C 1
ATOM 1396 O O . LEU A 1 188 ? -25.747 17.807 24.946 1.00 87.69 188 LEU A O 1
ATOM 1400 N N . SER A 1 189 ? -25.238 15.626 25.137 1.00 81.62 189 SER A N 1
ATOM 1401 C CA . SER A 1 189 ? -25.137 15.370 23.698 1.00 81.62 189 SER A CA 1
ATOM 1402 C C . SER A 1 189 ? -26.448 15.669 22.970 1.00 81.62 189 SER A C 1
ATOM 1404 O O . SER A 1 189 ? -26.404 16.332 21.941 1.00 81.62 189 SER A O 1
ATOM 1406 N N . ARG A 1 190 ? -27.604 15.266 23.518 1.00 82.75 190 ARG A N 1
ATOM 1407 C CA . ARG A 1 190 ? -28.926 15.575 22.940 1.00 82.75 190 ARG A CA 1
ATOM 1408 C C . ARG A 1 190 ? -29.250 17.070 22.932 1.00 82.75 190 ARG A C 1
ATOM 1410 O O . ARG A 1 190 ? -29.933 17.535 22.030 1.00 82.75 190 ARG A O 1
ATOM 1417 N N . ARG A 1 191 ? -28.774 17.830 23.925 1.00 84.56 191 ARG A N 1
ATOM 1418 C CA . ARG A 1 191 ? -28.955 19.293 23.977 1.00 84.56 191 ARG A CA 1
ATOM 1419 C C . ARG A 1 191 ? -28.016 20.032 23.024 1.00 84.56 191 ARG A C 1
ATOM 1421 O O . ARG A 1 191 ? -28.421 21.022 22.429 1.00 84.56 191 ARG A O 1
ATOM 1428 N N . ALA A 1 192 ? -26.771 19.571 22.903 1.00 85.56 192 ALA A N 1
ATOM 1429 C CA . ALA A 1 192 ? -25.760 20.175 22.034 1.00 85.56 192 ALA A CA 1
ATOM 1430 C C . ALA A 1 192 ? -25.997 19.854 20.550 1.00 85.56 192 ALA A C 1
ATOM 1432 O O . ALA A 1 192 ? -25.742 20.691 19.689 1.00 85.56 192 ALA A O 1
ATOM 1433 N N . PHE A 1 193 ? -26.510 18.657 20.268 1.00 75.94 193 PHE A N 1
ATOM 1434 C CA . PHE A 1 193 ? -26.839 18.175 18.933 1.00 75.94 193 PHE A CA 1
ATOM 1435 C C . PHE A 1 193 ? -28.289 17.679 18.929 1.00 75.94 193 PHE A C 1
ATOM 1437 O O . PHE A 1 193 ? -28.528 16.476 19.054 1.00 75.94 193 PHE A O 1
ATOM 1444 N N . PRO A 1 194 ? -29.269 18.595 18.842 1.00 73.69 194 PRO A N 1
ATOM 1445 C CA . PRO A 1 194 ? -30.658 18.207 18.672 1.00 73.69 194 PRO A CA 1
ATOM 1446 C C . PRO A 1 194 ? -30.805 17.537 17.302 1.00 73.69 194 PRO A C 1
ATOM 1448 O O . PRO A 1 194 ? -30.768 18.207 16.269 1.00 73.69 194 PRO A O 1
ATOM 1451 N N . GLU A 1 195 ? -30.915 16.208 17.276 1.00 61.00 195 GLU A N 1
ATOM 1452 C CA . GLU A 1 195 ? -31.285 15.510 16.046 1.00 61.00 195 GLU A CA 1
ATOM 1453 C C . GLU A 1 195 ? -32.734 15.872 15.678 1.00 61.00 195 GLU A C 1
ATOM 1455 O O . GLU A 1 195 ? -33.600 15.894 16.559 1.00 61.00 195 GLU A O 1
ATOM 1460 N N . PRO A 1 196 ? -33.020 16.190 14.403 1.00 57.09 196 PRO A N 1
ATOM 1461 C CA . PRO A 1 196 ? -34.388 16.397 13.948 1.00 57.09 196 PRO A CA 1
ATOM 1462 C C . PRO A 1 196 ? -35.155 15.072 14.035 1.00 57.09 196 PRO A C 1
ATOM 1464 O O . PRO A 1 196 ? -34.673 14.071 13.519 1.00 57.09 196 PRO A O 1
ATOM 1467 N N . ASP A 1 197 ? -36.308 15.101 14.712 1.00 56.88 197 ASP A N 1
ATOM 1468 C CA . ASP A 1 197 ? -37.288 14.023 14.917 1.00 56.88 197 ASP A CA 1
ATOM 1469 C C . ASP A 1 197 ? -36.745 12.590 14.828 1.00 56.88 197 ASP A C 1
ATOM 1471 O O . ASP A 1 197 ? -36.604 12.000 13.755 1.00 56.88 197 ASP A O 1
ATOM 1475 N N . VAL A 1 198 ? -36.525 12.006 16.009 1.00 55.62 198 VAL A N 1
ATOM 1476 C CA . VAL A 1 198 ? -36.277 10.576 16.207 1.00 55.62 198 VAL A CA 1
ATOM 1477 C C . VAL A 1 198 ? -37.368 9.790 15.482 1.00 55.62 198 VAL A C 1
ATOM 1479 O O . VAL A 1 198 ? -38.517 9.730 15.925 1.00 55.62 198 VAL A O 1
ATOM 1482 N N . ALA A 1 199 ? -37.006 9.185 14.353 1.00 56.03 199 ALA A N 1
ATOM 1483 C CA . ALA A 1 199 ? -37.818 8.142 13.762 1.00 56.03 199 ALA A CA 1
ATOM 1484 C C . ALA A 1 199 ? -37.933 7.007 14.803 1.00 56.03 199 ALA A C 1
ATOM 1486 O O . ALA A 1 199 ? -36.934 6.706 15.460 1.00 56.03 199 ALA A O 1
ATOM 1487 N N . PRO A 1 200 ? -39.126 6.419 15.013 1.00 59.97 200 PRO A N 1
ATOM 1488 C CA . PRO A 1 200 ? -39.328 5.363 16.011 1.00 59.97 200 PRO A CA 1
ATOM 1489 C C . PRO A 1 200 ? -38.300 4.235 15.829 1.00 59.97 200 PRO A C 1
ATOM 1491 O O . PRO A 1 200 ? -37.882 4.005 14.703 1.00 59.97 200 PRO A O 1
ATOM 1494 N N . ASP A 1 201 ? -37.908 3.531 16.899 1.00 58.44 201 ASP A N 1
ATOM 1495 C CA . ASP A 1 201 ? -36.822 2.518 16.893 1.00 58.44 201 ASP A CA 1
ATOM 1496 C C . ASP A 1 201 ? -36.959 1.435 15.792 1.00 58.44 201 ASP A C 1
ATOM 1498 O O . ASP A 1 201 ? -35.963 0.852 15.369 1.00 58.44 201 ASP A O 1
ATOM 1502 N N . ASP A 1 202 ? -38.175 1.200 15.284 1.00 60.03 202 ASP A N 1
ATOM 1503 C CA . ASP A 1 202 ? -38.467 0.273 14.177 1.00 60.03 202 ASP A CA 1
ATOM 1504 C C . ASP A 1 202 ? -38.334 0.892 12.768 1.00 60.03 202 ASP A C 1
ATOM 1506 O O . ASP A 1 202 ? -38.525 0.217 11.751 1.00 60.03 202 ASP A O 1
ATOM 1510 N N . ALA A 1 203 ? -38.039 2.187 12.664 1.00 59.25 203 ALA A N 1
ATOM 1511 C CA . ALA A 1 203 ? -37.859 2.873 11.397 1.00 59.25 203 ALA A CA 1
ATOM 1512 C C . ALA A 1 203 ? -36.412 2.701 10.906 1.00 59.25 203 ALA A C 1
ATOM 1514 O O . ALA A 1 203 ? -35.466 3.016 11.631 1.00 59.25 203 ALA A O 1
ATOM 1515 N N . PRO A 1 204 ? -36.200 2.255 9.653 1.00 57.69 204 PRO A N 1
ATOM 1516 C CA . PRO A 1 204 ? -34.858 2.092 9.114 1.00 57.69 204 PRO A CA 1
ATOM 1517 C C . PRO A 1 204 ? -34.125 3.432 9.150 1.00 57.69 204 PRO A C 1
ATOM 1519 O O . PRO A 1 204 ? -34.670 4.452 8.712 1.00 57.69 204 PRO A O 1
ATOM 1522 N N . ALA A 1 205 ? -32.887 3.421 9.648 1.00 67.12 205 ALA A N 1
ATOM 1523 C CA . ALA A 1 205 ? -32.065 4.619 9.765 1.00 67.12 205 ALA A CA 1
ATOM 1524 C C . ALA A 1 205 ? -31.937 5.339 8.403 1.00 67.12 205 ALA A C 1
ATOM 1526 O O . ALA A 1 205 ? -32.001 4.690 7.352 1.00 67.12 205 ALA A O 1
ATOM 1527 N N . PRO A 1 206 ? -31.669 6.658 8.363 1.00 72.88 206 PRO A N 1
ATOM 1528 C CA . PRO A 1 206 ? -31.577 7.422 7.111 1.00 72.88 206 PRO A CA 1
ATOM 1529 C C . PRO A 1 206 ? -30.613 6.810 6.077 1.00 72.88 206 PRO A C 1
ATOM 1531 O O . PRO A 1 206 ? -30.868 6.820 4.872 1.00 72.88 206 PRO A O 1
ATOM 1534 N N . ILE A 1 207 ? -29.521 6.193 6.544 1.00 71.06 207 ILE A N 1
ATOM 1535 C CA . ILE A 1 207 ? -28.562 5.463 5.700 1.00 71.06 207 ILE A CA 1
ATOM 1536 C C . ILE A 1 207 ? -29.186 4.209 5.079 1.00 71.06 207 ILE A C 1
ATOM 1538 O O . ILE A 1 207 ? -28.917 3.892 3.918 1.00 71.06 207 ILE A O 1
ATOM 1542 N N . GLU A 1 208 ? -30.006 3.482 5.830 1.00 71.69 208 GLU A N 1
ATOM 1543 C CA . GLU A 1 208 ? -30.700 2.293 5.342 1.00 71.69 208 GLU A CA 1
ATOM 1544 C C . GLU A 1 208 ? -31.792 2.657 4.342 1.00 71.69 208 GLU A C 1
ATOM 1546 O O . GLU A 1 208 ? -31.892 2.013 3.297 1.00 71.69 208 GLU A O 1
ATOM 1551 N N . GLN A 1 209 ? -32.521 3.749 4.584 1.00 76.31 209 GLN A N 1
ATOM 1552 C CA . GLN A 1 209 ? -33.485 4.302 3.631 1.00 76.31 209 GLN A CA 1
ATOM 1553 C C . GLN A 1 209 ? -32.803 4.706 2.319 1.00 76.31 209 GLN A C 1
ATOM 1555 O O . GLN A 1 209 ? -33.220 4.262 1.248 1.00 76.31 209 GLN A O 1
ATOM 1560 N N . ALA A 1 210 ? -31.685 5.436 2.389 1.00 72.75 210 ALA A N 1
ATOM 1561 C CA . ALA A 1 210 ? -30.901 5.818 1.214 1.00 72.75 210 ALA A CA 1
ATOM 1562 C C . ALA A 1 210 ? -30.302 4.606 0.469 1.00 72.75 210 ALA A C 1
ATOM 1564 O O . ALA A 1 210 ? -30.092 4.638 -0.748 1.00 72.75 210 ALA A O 1
ATOM 1565 N N . ARG A 1 211 ? -29.991 3.511 1.176 1.00 79.19 211 ARG A N 1
ATOM 1566 C CA . ARG A 1 211 ? -29.570 2.240 0.558 1.00 79.19 211 ARG A CA 1
ATOM 1567 C C . ARG A 1 211 ? -30.749 1.531 -0.114 1.00 79.19 211 ARG A C 1
ATOM 1569 O O . ARG A 1 211 ? -30.597 1.048 -1.235 1.00 79.19 211 ARG A O 1
ATOM 1576 N N . ALA A 1 212 ? -31.915 1.493 0.527 1.00 81.00 212 ALA A N 1
ATOM 1577 C CA . ALA A 1 212 ? -33.130 0.897 -0.023 1.00 81.00 212 ALA A CA 1
ATOM 1578 C C . ALA A 1 212 ? -33.638 1.659 -1.258 1.00 81.00 212 ALA A C 1
ATOM 1580 O O . ALA A 1 212 ? -34.078 1.045 -2.230 1.00 81.00 212 ALA A O 1
ATOM 1581 N N . GLU A 1 213 ? -33.544 2.988 -1.261 1.00 85.38 213 GLU A N 1
ATOM 1582 C CA . GLU A 1 213 ? -33.877 3.817 -2.418 1.00 85.38 213 GLU A CA 1
ATOM 1583 C C . GLU A 1 213 ? -32.934 3.550 -3.596 1.00 85.38 213 GLU A C 1
ATOM 1585 O O . GLU A 1 213 ? -33.402 3.272 -4.700 1.00 85.38 213 GLU A O 1
ATOM 1590 N N . ARG A 1 214 ? -31.616 3.502 -3.357 1.00 84.00 214 ARG A N 1
ATOM 1591 C CA . ARG A 1 214 ? -30.637 3.145 -4.398 1.00 84.00 214 ARG A CA 1
ATOM 1592 C C . ARG A 1 214 ? -30.893 1.767 -5.008 1.00 84.00 214 ARG A C 1
ATOM 1594 O O . ARG A 1 214 ? -30.808 1.625 -6.224 1.00 84.00 214 ARG A O 1
ATOM 1601 N N . ARG A 1 215 ? -31.266 0.765 -4.201 1.00 87.38 215 ARG A N 1
ATOM 1602 C CA . ARG A 1 215 ? -31.650 -0.566 -4.715 1.00 87.38 215 ARG A CA 1
ATOM 1603 C C . ARG A 1 215 ? -32.876 -0.495 -5.627 1.00 87.38 215 ARG A C 1
ATOM 1605 O O . ARG A 1 215 ? -32.881 -1.114 -6.686 1.00 87.38 215 ARG A O 1
ATOM 1612 N N . ARG A 1 216 ? -33.892 0.288 -5.250 1.00 88.38 216 ARG A N 1
ATOM 1613 C CA . ARG A 1 216 ? -35.099 0.494 -6.070 1.00 88.38 216 ARG A CA 1
ATOM 1614 C C . ARG A 1 216 ? -34.782 1.201 -7.389 1.00 88.38 216 ARG A C 1
ATOM 1616 O O . ARG A 1 216 ? -35.274 0.779 -8.433 1.00 88.38 216 ARG A O 1
ATOM 1623 N N . GLN A 1 217 ? -33.925 2.220 -7.360 1.00 90.19 217 GLN A N 1
ATOM 1624 C CA . GLN A 1 217 ? -33.467 2.926 -8.562 1.00 90.19 217 GLN A CA 1
ATOM 1625 C C . GLN A 1 217 ? -32.657 2.006 -9.494 1.00 90.19 217 GLN A C 1
ATOM 1627 O O . GLN A 1 217 ? -32.882 2.005 -10.707 1.00 90.19 217 GLN A O 1
ATOM 1632 N N . ALA A 1 218 ? -31.771 1.171 -8.940 1.00 86.19 218 ALA A N 1
ATOM 1633 C CA . ALA A 1 218 ? -31.011 0.184 -9.707 1.00 86.19 218 ALA A CA 1
ATOM 1634 C C . ALA A 1 218 ? -31.934 -0.845 -10.384 1.00 86.19 218 ALA A C 1
ATOM 1636 O O . ALA A 1 218 ? -31.846 -1.033 -11.595 1.00 86.19 218 ALA A O 1
ATOM 1637 N N . ALA A 1 219 ? -32.892 -1.415 -9.643 1.00 88.50 219 ALA A N 1
ATOM 1638 C CA . ALA A 1 219 ? -33.868 -2.365 -10.182 1.00 88.50 219 ALA A CA 1
ATOM 1639 C C . ALA A 1 219 ? -34.756 -1.745 -11.279 1.00 88.50 219 ALA A C 1
ATOM 1641 O O . ALA A 1 219 ? -35.047 -2.381 -12.292 1.00 88.50 219 ALA A O 1
ATOM 1642 N N . ALA A 1 220 ? -35.160 -0.480 -11.123 1.00 89.31 220 ALA A N 1
ATOM 1643 C CA . ALA A 1 220 ? -35.916 0.236 -12.151 1.00 89.31 220 ALA A CA 1
ATOM 1644 C C . ALA A 1 220 ? -35.093 0.445 -13.435 1.00 89.31 220 ALA A C 1
ATOM 1646 O O . ALA A 1 220 ? -35.620 0.309 -14.545 1.00 89.31 220 ALA A O 1
ATOM 1647 N N . THR A 1 221 ? -33.800 0.737 -13.283 1.00 89.19 221 THR A N 1
ATOM 1648 C CA . THR A 1 221 ? -32.861 0.910 -14.400 1.00 89.19 221 THR A CA 1
ATOM 1649 C C . THR A 1 221 ? -32.637 -0.412 -15.134 1.00 89.19 221 THR A C 1
ATOM 1651 O O . THR A 1 221 ? -32.740 -0.463 -16.360 1.00 89.19 221 THR A O 1
ATOM 1654 N N . GLU A 1 222 ? -32.432 -1.500 -14.393 1.00 88.75 222 GLU A N 1
ATOM 1655 C CA . GLU A 1 222 ? -32.309 -2.856 -14.933 1.00 88.75 222 GLU A CA 1
ATOM 1656 C C . GLU A 1 222 ? -33.576 -3.278 -15.699 1.00 88.75 222 GLU A C 1
ATOM 1658 O O . GLU A 1 222 ? -33.504 -3.715 -16.850 1.00 88.75 222 GLU A O 1
ATOM 1663 N N . ALA A 1 223 ? -34.763 -3.048 -15.130 1.00 88.81 223 ALA A N 1
ATOM 1664 C CA . ALA A 1 223 ? -36.034 -3.344 -15.791 1.00 88.81 223 ALA A CA 1
ATOM 1665 C C . ALA A 1 223 ? -36.247 -2.519 -17.077 1.00 88.81 223 ALA A C 1
ATOM 1667 O O . ALA A 1 223 ? -36.838 -3.003 -18.050 1.00 88.81 223 ALA A O 1
ATOM 1668 N N . ALA A 1 224 ? -35.781 -1.268 -17.117 1.00 88.56 224 ALA A N 1
ATOM 1669 C CA . ALA A 1 224 ? -35.806 -0.452 -18.330 1.00 88.56 224 ALA A CA 1
ATOM 1670 C C . ALA A 1 224 ? -34.847 -0.996 -19.404 1.00 88.56 224 ALA A C 1
ATOM 1672 O O . ALA A 1 224 ? -35.246 -1.108 -20.567 1.00 88.56 224 ALA A O 1
ATOM 1673 N N . ALA A 1 225 ? -33.634 -1.401 -19.015 1.00 88.75 225 ALA A N 1
ATOM 1674 C CA . ALA A 1 225 ? -32.658 -2.012 -19.916 1.00 88.75 225 ALA A CA 1
ATOM 1675 C C . ALA A 1 225 ? -33.183 -3.324 -20.524 1.00 88.75 225 ALA A C 1
ATOM 1677 O O . ALA A 1 225 ? -33.128 -3.507 -21.740 1.00 88.75 225 ALA A O 1
ATOM 1678 N N . LEU A 1 226 ? -33.800 -4.192 -19.714 1.00 91.94 226 LEU A N 1
ATOM 1679 C CA . LEU A 1 226 ? -34.408 -5.441 -20.189 1.00 91.94 226 LEU A CA 1
ATOM 1680 C C . LEU A 1 226 ? -35.569 -5.201 -21.165 1.00 91.94 226 LEU A C 1
ATOM 1682 O O . LEU A 1 226 ? -35.686 -5.902 -22.172 1.00 91.94 226 LEU A O 1
ATOM 1686 N N . ARG A 1 227 ? -36.422 -4.198 -20.912 1.00 90.62 227 ARG A N 1
ATOM 1687 C CA . ARG A 1 227 ? -37.496 -3.817 -21.850 1.00 90.62 227 ARG A CA 1
ATOM 1688 C C . ARG A 1 227 ? -36.935 -3.322 -23.180 1.00 90.62 227 ARG A C 1
ATOM 1690 O O . ARG A 1 227 ? -37.445 -3.715 -24.228 1.00 90.62 227 ARG A O 1
ATOM 1697 N N . ARG A 1 228 ? -35.869 -2.520 -23.147 1.00 89.50 228 ARG A N 1
ATOM 1698 C CA . ARG A 1 228 ? -35.183 -2.046 -24.354 1.00 89.50 228 ARG A CA 1
ATOM 1699 C C . ARG A 1 228 ? -34.564 -3.198 -25.146 1.00 89.50 228 ARG A C 1
ATOM 1701 O O . ARG A 1 228 ? -34.825 -3.299 -26.338 1.00 89.50 228 ARG A O 1
ATOM 1708 N N . ALA A 1 229 ? -33.855 -4.110 -24.483 1.00 88.94 229 ALA A N 1
ATOM 1709 C CA . ALA A 1 229 ? -33.269 -5.285 -25.126 1.00 88.94 229 AL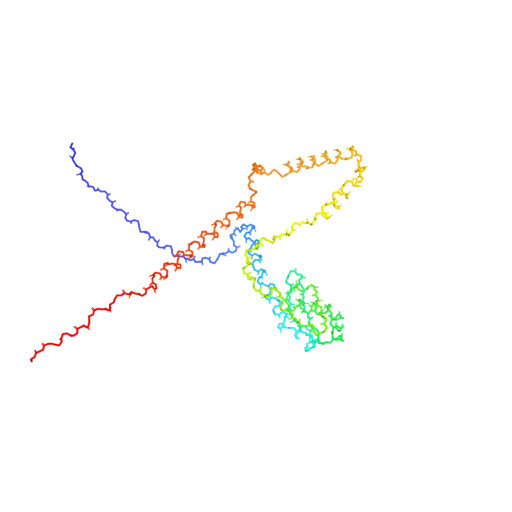A A CA 1
ATOM 1710 C C . ALA A 1 229 ? -34.335 -6.184 -25.788 1.00 88.94 229 ALA A C 1
ATOM 1712 O O . ALA A 1 229 ? -34.131 -6.695 -26.888 1.00 88.94 229 ALA A O 1
ATOM 1713 N N . ARG A 1 230 ? -35.513 -6.344 -25.163 1.00 86.50 230 ARG A N 1
ATOM 1714 C CA . ARG A 1 230 ? -36.655 -7.064 -25.762 1.00 86.50 230 ARG A CA 1
ATOM 1715 C C . ARG A 1 230 ? -37.251 -6.327 -26.971 1.00 86.50 230 ARG A C 1
ATOM 1717 O O . ARG A 1 230 ? -37.602 -6.968 -27.962 1.00 86.50 230 ARG A O 1
ATOM 1724 N N . ALA A 1 231 ? -37.348 -4.998 -26.916 1.00 87.38 231 ALA A N 1
ATOM 1725 C CA . ALA A 1 231 ? -37.817 -4.181 -28.038 1.00 87.38 231 ALA A CA 1
ATOM 1726 C C . ALA A 1 231 ? -36.842 -4.217 -29.231 1.00 87.38 231 ALA A C 1
ATOM 1728 O O . ALA A 1 231 ? -37.266 -4.301 -30.379 1.00 87.38 231 ALA A O 1
ATOM 1729 N N . GLU A 1 232 ? -35.535 -4.211 -28.971 1.00 86.00 232 GLU A N 1
ATOM 1730 C CA . GLU A 1 232 ? -34.505 -4.360 -30.006 1.00 86.00 232 GLU A CA 1
ATOM 1731 C C . GLU A 1 232 ? -34.533 -5.772 -30.613 1.00 86.00 232 GLU A C 1
ATOM 1733 O O . GLU A 1 232 ? -34.505 -5.914 -31.831 1.00 86.00 232 GLU A O 1
ATOM 1738 N N . ARG A 1 233 ? -34.715 -6.821 -29.798 1.00 74.94 233 ARG A N 1
ATOM 1739 C CA . ARG A 1 233 ? -34.826 -8.208 -30.284 1.00 74.94 233 ARG A CA 1
ATOM 1740 C C . ARG A 1 233 ? -36.077 -8.463 -31.132 1.00 74.94 233 ARG A C 1
ATOM 1742 O O . ARG A 1 233 ? -35.993 -9.193 -32.110 1.00 74.94 233 ARG A O 1
ATOM 1749 N N . SER A 1 234 ? -37.216 -7.861 -30.784 1.00 76.25 234 SER A N 1
ATOM 1750 C CA . SER A 1 234 ? -38.440 -7.941 -31.603 1.00 76.25 234 SER A CA 1
ATOM 1751 C C . SER A 1 234 ? -38.336 -7.134 -32.899 1.00 76.25 234 SER A C 1
ATOM 1753 O O . SER A 1 234 ? -38.910 -7.536 -33.905 1.00 76.25 234 SER A O 1
ATOM 1755 N N . ARG A 1 235 ? -37.559 -6.043 -32.910 1.00 71.12 235 ARG A N 1
ATOM 1756 C CA . ARG A 1 235 ? -37.252 -5.274 -34.126 1.00 71.12 235 ARG A CA 1
ATOM 1757 C C . ARG A 1 235 ? -36.261 -5.993 -35.050 1.00 71.12 235 ARG A C 1
ATOM 1759 O O . ARG A 1 235 ? -36.338 -5.813 -36.259 1.00 71.12 235 ARG A O 1
ATOM 1766 N N . SER A 1 236 ? -35.369 -6.808 -34.490 1.00 63.75 236 SER A N 1
ATOM 1767 C CA . SER A 1 236 ? -34.409 -7.630 -35.239 1.00 63.75 236 SER A CA 1
ATOM 1768 C C . SER A 1 236 ? -34.929 -9.026 -35.603 1.00 63.75 236 SER A C 1
ATOM 1770 O O . SER A 1 236 ? -34.145 -9.829 -36.097 1.00 63.75 236 SER A O 1
ATOM 1772 N N . ALA A 1 237 ? -36.208 -9.348 -35.368 1.00 53.44 237 ALA A N 1
ATOM 1773 C CA . ALA A 1 237 ? -36.794 -10.601 -35.839 1.00 53.44 237 ALA A CA 1
ATOM 1774 C C . ALA A 1 237 ? -37.074 -10.503 -37.356 1.00 53.44 237 ALA A C 1
ATOM 1776 O O . ALA A 1 237 ? -37.955 -9.735 -37.751 1.00 53.44 237 ALA A O 1
ATOM 1777 N N . PRO A 1 238 ? -36.347 -11.233 -38.226 1.00 54.72 238 PRO A N 1
ATOM 1778 C CA . PRO A 1 238 ? -36.644 -11.259 -39.652 1.00 54.72 238 PRO A CA 1
ATOM 1779 C C . PRO A 1 238 ? -37.974 -11.985 -39.890 1.00 54.72 238 PRO A C 1
ATOM 1781 O O . PRO A 1 238 ? -38.225 -13.051 -39.326 1.00 54.72 238 PRO A O 1
ATOM 1784 N N . GLY A 1 239 ? -38.830 -11.386 -40.718 1.00 52.25 239 GLY A N 1
ATOM 1785 C CA . GLY A 1 239 ? -40.138 -11.922 -41.075 1.00 52.25 239 GLY A CA 1
ATOM 1786 C C . GLY A 1 239 ? -40.039 -13.309 -41.703 1.00 52.25 239 GLY A C 1
ATOM 1787 O O . GLY A 1 239 ? -39.532 -13.475 -42.808 1.00 52.25 239 GLY A O 1
ATOM 1788 N N . SER A 1 240 ? -40.576 -14.310 -41.015 1.00 52.50 240 SER A N 1
ATOM 1789 C CA . SER A 1 240 ? -40.889 -15.611 -41.592 1.00 52.50 240 SER A CA 1
ATOM 1790 C C . SER A 1 240 ? -42.207 -15.513 -42.364 1.00 52.50 240 SER A C 1
ATOM 1792 O O . SER A 1 240 ? -43.263 -15.818 -41.810 1.00 52.50 240 SER A O 1
ATOM 1794 N N . THR A 1 241 ? -42.186 -15.056 -43.620 1.00 48.56 241 THR A N 1
ATOM 1795 C CA . THR A 1 241 ? -43.282 -15.324 -44.576 1.00 48.56 241 THR A CA 1
ATOM 1796 C C . THR A 1 241 ? -42.844 -15.109 -46.031 1.00 48.56 241 THR A C 1
ATOM 1798 O O . THR A 1 241 ? -42.777 -13.981 -46.505 1.00 48.56 241 THR A O 1
ATOM 1801 N N . SER A 1 242 ? -42.533 -16.193 -46.746 1.00 42.69 242 SER A N 1
ATOM 1802 C CA . SER A 1 242 ? -42.908 -16.435 -48.159 1.00 42.69 242 SER A CA 1
ATOM 1803 C C . SER A 1 242 ? -42.194 -17.688 -48.682 1.00 42.69 242 SER A C 1
ATOM 1805 O O . SER A 1 242 ? -41.188 -17.636 -49.378 1.00 42.69 242 SER A O 1
ATOM 1807 N N . LEU A 1 243 ? -42.732 -18.854 -48.328 1.00 47.84 243 LEU A N 1
ATOM 1808 C CA . LEU A 1 243 ? -42.383 -20.135 -48.944 1.00 47.84 243 LEU A CA 1
ATOM 1809 C C . LEU A 1 243 ? -43.693 -20.801 -49.375 1.00 47.84 243 LEU A C 1
ATOM 1811 O O . LEU A 1 243 ? -44.127 -21.782 -48.788 1.00 47.84 243 LEU A O 1
ATOM 1815 N N . GLN A 1 244 ? -44.386 -20.193 -50.343 1.00 49.84 244 GLN A N 1
ATOM 1816 C CA . GLN A 1 244 ? -45.514 -20.836 -51.020 1.00 49.84 244 GLN A CA 1
ATOM 1817 C C . GLN A 1 244 ? -45.840 -20.131 -52.343 1.00 49.84 244 GLN A C 1
ATOM 1819 O O . GLN A 1 244 ? -46.664 -19.224 -52.380 1.00 49.84 244 GLN A O 1
ATOM 1824 N N . GLN A 1 245 ? -45.150 -20.534 -53.413 1.00 47.81 245 GLN A N 1
ATOM 1825 C CA . GLN A 1 245 ? -45.679 -20.631 -54.782 1.00 47.81 245 GLN A CA 1
ATOM 1826 C C . GLN A 1 245 ? -44.555 -21.093 -55.713 1.00 47.81 245 GLN A C 1
ATOM 1828 O O . GLN A 1 245 ? -43.816 -20.286 -56.261 1.00 47.81 245 GLN A O 1
ATOM 1833 N N . GLN A 1 246 ? -44.415 -22.411 -55.845 1.00 46.38 246 GLN A N 1
AT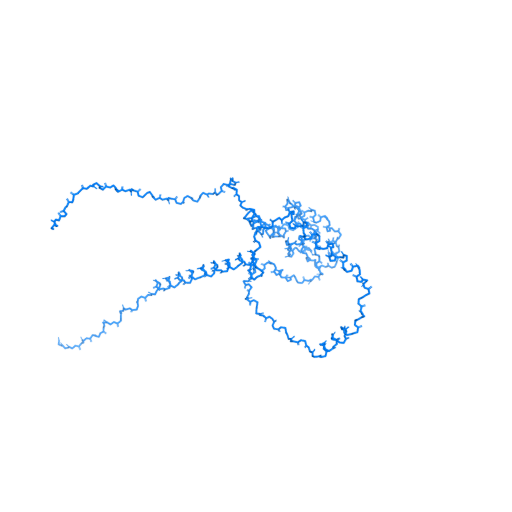OM 1834 C CA . GLN A 1 246 ? -43.830 -23.076 -57.012 1.00 46.38 246 GLN A CA 1
ATOM 1835 C C . GLN A 1 246 ? -44.212 -24.561 -56.939 1.00 46.38 246 GLN A C 1
ATOM 1837 O O . GLN A 1 246 ? -43.410 -25.438 -56.645 1.00 46.38 246 GLN A O 1
ATOM 1842 N N . THR A 1 247 ? -45.495 -24.834 -57.159 1.00 44.62 247 THR A N 1
ATOM 1843 C CA . THR A 1 247 ? -45.941 -26.117 -57.706 1.00 44.62 247 THR A CA 1
ATOM 1844 C C . THR A 1 247 ? -46.346 -25.840 -59.143 1.00 44.62 247 THR A C 1
ATOM 1846 O O . THR A 1 247 ? -47.440 -25.352 -59.418 1.00 44.62 247 THR A O 1
ATOM 1849 N N . SER A 1 248 ? -45.398 -26.075 -60.048 1.00 41.34 248 SER A N 1
ATOM 1850 C CA . SER A 1 248 ? -45.609 -26.072 -61.488 1.00 41.34 248 SER A CA 1
ATOM 1851 C C . SER A 1 248 ? -46.623 -27.155 -61.847 1.00 41.34 248 SER A C 1
ATOM 1853 O O . SER A 1 248 ? -46.348 -28.343 -61.695 1.00 41.34 248 SER A O 1
ATOM 1855 N N . VAL A 1 249 ? -47.785 -26.734 -62.337 1.00 43.28 249 VAL A N 1
ATOM 1856 C CA . VAL A 1 249 ? -48.655 -27.563 -63.170 1.00 43.28 249 VAL A CA 1
ATOM 1857 C C . VAL A 1 249 ? -47.985 -27.634 -64.544 1.00 43.28 249 VAL A C 1
ATOM 1859 O O . VAL A 1 249 ? -47.933 -26.644 -65.267 1.00 43.28 249 VAL A O 1
ATOM 1862 N N . SER A 1 250 ? -47.397 -28.785 -64.868 1.00 39.81 250 SER A N 1
ATOM 1863 C CA . SER A 1 250 ? -47.168 -29.211 -66.250 1.00 39.81 250 SER A CA 1
ATOM 1864 C C . SER A 1 250 ? -48.279 -30.188 -66.597 1.00 39.81 250 SER A C 1
ATOM 1866 O O . SER A 1 250 ? -48.228 -31.340 -66.180 1.00 39.81 250 SER A O 1
ATOM 1868 N N . GLU A 1 251 ? -49.280 -29.718 -67.340 1.00 40.25 251 GLU A N 1
ATOM 1869 C CA . GLU A 1 251 ? -50.252 -30.574 -68.015 1.00 40.25 251 GLU A CA 1
ATOM 1870 C C . GLU A 1 251 ? -50.587 -29.976 -69.397 1.00 40.25 251 GLU A C 1
ATOM 1872 O O . GLU A 1 251 ? -51.316 -28.998 -69.504 1.00 40.25 251 GLU A O 1
ATOM 1877 N N . VAL A 1 252 ? -49.991 -30.611 -70.417 1.00 46.06 252 VAL A N 1
ATOM 1878 C CA . VAL A 1 252 ? -50.551 -30.971 -71.737 1.00 46.06 252 VAL A CA 1
ATOM 1879 C C . VAL A 1 252 ? -50.658 -29.929 -72.872 1.00 46.06 252 VAL A C 1
ATOM 1881 O O . VAL A 1 252 ? -51.306 -28.895 -72.752 1.00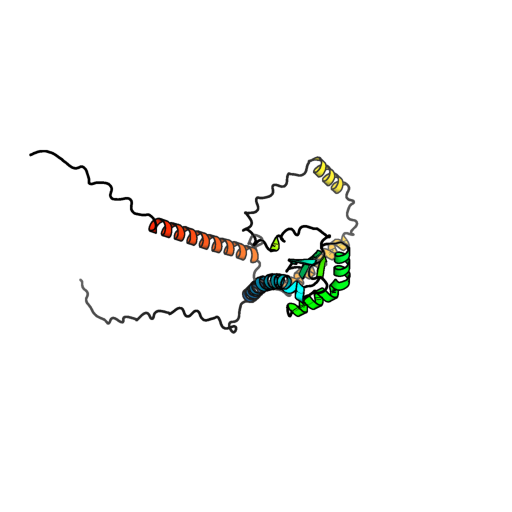 46.06 252 VAL A O 1
ATOM 1884 N N . ALA A 1 253 ? -50.135 -30.409 -74.018 1.00 36.97 253 ALA A N 1
ATOM 1885 C CA . ALA A 1 253 ? -50.331 -30.051 -75.434 1.00 36.97 253 ALA A CA 1
ATOM 1886 C C . ALA A 1 253 ? -49.490 -28.907 -76.019 1.00 36.97 253 ALA A C 1
ATOM 1888 O O . ALA A 1 253 ? -49.785 -27.722 -75.764 1.00 36.97 253 ALA A O 1
#

pLDDT: mean 75.1, std 18.39, range [33.5, 96.38]

Sequence (253 aa):
MEQARKNGSGQKTKRKPRTGATVRRDGREPMGLGAAIGALVTERAWELPAAGATLRERWAAIAPELAGHVVAVGFDADSGRLTVCPESSAWATKARLEQTRVVAAANKAAGRQVVSALRILPPGAVPMPDRADVAPEPAAPAVPVERRPPPDGYRRAIDAHRQAAPPSRVDPGIAEAVERQTKAMRELSRRAFPEPDVAPDDAPAPIEQARAERRRQAAATEAAALRRARAERSRSAPGSTSLQQQTSVSEVA

Foldseek 3Di:
DDDDDDDDDDDDDDDDDPDPDPPPPPPPDPDDPVRVVVVVCVVVVVLLQVLFVQCQVCVCVLCVVLPPFKHFQTADQVQLETEIEGQDPVSLVVCVVCFVSSQVSSCVSSVHNRHDGYHYDHHPPDDDRDVVVPPPDPPDPPDPPPDDPDDVVVVVVVVVVVVPDDPDPDDVVVVVVVVVVVVVVVVVVCVVDVDPDDDPPPDPDPVVVVVVVVVVVVVVVVVVVVVVVVVVVVVPDPDPDDDDDDPDDDDDD

Radius of gyration: 35.31 Å; chains: 1; bounding box: 106×64×119 Å

Secondary structure (DSSP, 8-state):
--------------------------TTS---HHHHHHHHHHHHHHHHHHHHHHHHHTHHHH-GGGTTTEEEEEEETTTTEEEEEESSHHHHHHHHHTHHHHHHHHHHHHTS----EEEEPPTT---PPPTTTS-------------PPPPHHHHHHHHHHHHTSPPP---HHHHHHHHHHHHHHHHHHHHHS--S----TTSPPHHHHHHHHHHHHHHHHHHHHHHHHHHHHHHT-----------------